Protein AF-D0I5V8-F1 (afdb_monomer_lite)

pLDDT: mean 82.36, std 19.28, range [34.75, 97.5]

Sequence (224 aa):
MTDANKKGALLFVAGLVLGGLVTSNHWSSAEGNTQSELGDTQAELAQSQSELNEAQQHITQLEASNRQAGEKAALLTEQLDTKAAEIVSLKAELDDKARKYTEQAEQWKKQTEKQSVAIMQLKNRIKDADQLYAERHRLTEAINELNEKILKGAHKLELSQQACAEFKKGDSWNKVSQTDCDNFDELKSQNDAMIEQFDGLSAELDKVKRALSAFGNMPLPEQP

Secondary structure (DSSP, 8-state):
-----------------------TT-HHHHHHHHHHHHHHHHHHHHHHHHHHHHHHHHHHHHHHHHHHHHHHHHHHHHHHHHHHHHHHHHHHHHHHHHHHHHHHHHHHHHHHHHHHHHHHHHHHHHHHHHHHHHHHHHHHHHHHHHHHHHHHHHHHHHHHHHHHHHHHHT--SS---HHHHHHHHHHHHHHHHHHHHHHHHHHHHHHHHHHHHHHHTSPPPPP-

Radius of gyration: 67.12 Å; chains: 1; bounding box: 113×34×191 Å

Organism: NCBI:txid675812

Foldseek 3Di:
DDDDDDDDDDDDDDDDDDDDDDDDDCVVVVVVVVVVVVVVVVVVVVVVVVVVVVVVVVVVVVVVVVVVVVVVVVVVVVVVVVVVVVVVVVVVVVVVVVVVVVVVVVVVVVVVVVVVVLVVVVVVLVVVLVVLVVLLVVLVVVLVVLVVVLVVLVVVLVVLVVLVVCVVVVPDPPPGDVVSVVVNVVSVVVSVVSVVVSVVSVVVSVVSVVVNVVSVPDDRDDDD

Structure (mmCIF, N/CA/C/O backbone):
data_AF-D0I5V8-F1
#
_entry.id   AF-D0I5V8-F1
#
loop_
_atom_site.group_PDB
_atom_site.id
_atom_site.type_symbol
_atom_site.label_atom_id
_atom_site.label_alt_id
_atom_site.label_comp_id
_atom_site.label_asym_id
_atom_site.label_entity_id
_atom_site.label_seq_id
_atom_site.pdbx_PDB_ins_code
_atom_site.Cartn_x
_atom_site.Cartn_y
_atom_site.Cartn_z
_atom_site.occupancy
_atom_site.B_iso_or_equiv
_atom_site.auth_seq_id
_atom_site.auth_comp_id
_atom_site.auth_asym_id
_atom_site.auth_atom_id
_atom_site.pdbx_PDB_model_num
ATOM 1 N N . MET A 1 1 ? -56.039 -15.867 50.012 1.00 34.75 1 MET A N 1
ATOM 2 C CA . MET A 1 1 ? -56.589 -17.219 50.259 1.00 34.75 1 MET A CA 1
ATOM 3 C C . MET A 1 1 ? -55.462 -18.044 50.847 1.00 34.75 1 MET A C 1
ATOM 5 O O . MET A 1 1 ? -54.413 -18.040 50.231 1.00 34.75 1 MET A O 1
ATOM 9 N N . THR A 1 2 ? -55.505 -18.713 51.987 1.00 39.41 2 THR A N 1
ATOM 10 C CA . THR A 1 2 ? -56.452 -18.927 53.094 1.00 39.41 2 THR A CA 1
ATOM 11 C C . THR A 1 2 ? -55.592 -19.717 54.075 1.00 39.41 2 THR A C 1
ATOM 13 O O . THR A 1 2 ? -55.053 -20.723 53.643 1.00 39.41 2 THR A O 1
ATOM 16 N N . ASP A 1 3 ? -55.456 -19.285 55.326 1.00 37.81 3 ASP A N 1
ATOM 17 C CA . ASP A 1 3 ? -55.361 -20.213 56.458 1.00 37.81 3 ASP A CA 1
ATOM 18 C C . ASP A 1 3 ? -55.577 -19.452 57.768 1.00 37.81 3 ASP A C 1
ATOM 20 O O . ASP A 1 3 ? -54.694 -18.823 58.341 1.00 37.81 3 ASP A O 1
ATOM 24 N N . ALA A 1 4 ? -56.835 -19.489 58.198 1.00 42.19 4 ALA A N 1
ATOM 25 C CA . ALA A 1 4 ? -57.293 -19.147 59.529 1.00 42.19 4 ALA A CA 1
ATOM 26 C C . ALA A 1 4 ? -57.871 -20.430 60.128 1.00 42.19 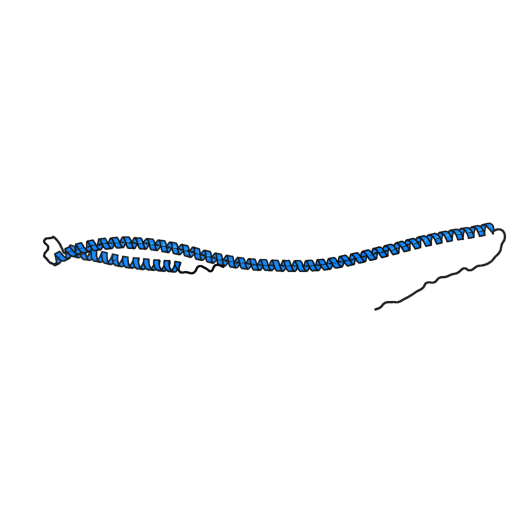4 ALA A C 1
ATOM 28 O O . ALA A 1 4 ? -58.814 -20.986 59.569 1.00 42.19 4 ALA A O 1
ATOM 29 N N . ASN A 1 5 ? -57.275 -20.911 61.218 1.00 41.44 5 ASN A N 1
ATOM 30 C CA . ASN A 1 5 ? -57.745 -21.951 62.143 1.00 41.44 5 ASN A CA 1
ATOM 31 C C . ASN A 1 5 ? -56.578 -22.149 63.138 1.00 41.44 5 ASN A C 1
ATOM 33 O O . ASN A 1 5 ? -55.444 -22.248 62.704 1.00 41.44 5 ASN A O 1
ATOM 37 N N . LYS A 1 6 ? -56.701 -22.268 64.458 1.00 40.16 6 LYS A N 1
ATOM 38 C CA . LYS A 1 6 ? -57.826 -22.540 65.351 1.00 40.16 6 LYS A CA 1
ATOM 39 C C . LYS A 1 6 ? -57.216 -22.635 66.765 1.00 40.16 6 LYS A C 1
ATOM 41 O O . LYS A 1 6 ? -56.149 -23.224 66.885 1.00 40.16 6 LYS A O 1
ATOM 46 N N . LYS A 1 7 ? -57.996 -22.265 67.792 1.00 41.25 7 LYS A N 1
ATOM 47 C CA . LYS A 1 7 ? -57.893 -22.717 69.204 1.00 41.25 7 LYS A CA 1
ATOM 48 C C . LYS A 1 7 ? -56.725 -22.106 70.005 1.00 41.25 7 LYS A C 1
ATOM 50 O O . LYS A 1 7 ? -55.610 -22.045 69.530 1.00 41.25 7 LYS A O 1
ATOM 55 N N . GLY A 1 8 ? -56.892 -21.672 71.244 1.00 37.66 8 GLY A N 1
ATOM 56 C CA . GLY A 1 8 ? -58.034 -21.747 72.140 1.00 37.66 8 GLY A CA 1
ATOM 57 C C . GLY A 1 8 ? -57.746 -20.883 73.364 1.00 37.66 8 GLY A C 1
ATOM 58 O O . GLY A 1 8 ? -56.610 -20.784 73.815 1.00 37.66 8 GLY A O 1
ATOM 59 N N . ALA A 1 9 ? -58.796 -20.230 73.847 1.00 37.91 9 ALA A N 1
ATOM 60 C CA . ALA A 1 9 ? -58.812 -19.462 75.074 1.00 37.91 9 ALA A CA 1
ATOM 61 C C . ALA A 1 9 ? -58.486 -20.357 76.279 1.00 37.91 9 ALA A C 1
ATOM 63 O O . ALA A 1 9 ? -59.121 -21.395 76.465 1.00 37.91 9 ALA A O 1
ATOM 64 N N . LEU A 1 10 ? -57.541 -19.924 77.111 1.00 39.91 10 LEU A N 1
ATOM 65 C CA . LEU A 1 10 ? -57.351 -20.429 78.467 1.00 39.91 10 LEU A CA 1
ATOM 66 C C . LEU A 1 10 ? -57.749 -19.313 79.434 1.00 39.91 10 LEU A C 1
ATOM 68 O O . LEU A 1 10 ? -56.963 -18.443 79.790 1.00 39.91 10 LEU A O 1
ATOM 72 N N . LEU A 1 11 ? -59.029 -19.341 79.800 1.00 42.06 11 LEU A N 1
ATOM 73 C CA . LEU A 1 11 ? -59.538 -18.758 81.031 1.00 42.06 11 LEU A CA 1
ATOM 74 C C . LEU A 1 11 ? -59.193 -19.724 82.167 1.00 42.06 11 LEU A C 1
ATOM 76 O O . LEU A 1 11 ? -59.643 -20.866 82.139 1.00 42.06 11 LEU A O 1
ATOM 80 N N . PHE A 1 12 ? -58.477 -19.253 83.184 1.00 40.12 12 PHE A N 1
ATOM 81 C CA . PHE A 1 12 ? -58.642 -19.761 84.544 1.00 40.12 12 PHE A CA 1
ATOM 82 C C . PHE A 1 12 ? -58.781 -18.575 85.494 1.00 40.12 12 PHE A C 1
ATOM 84 O O . PHE A 1 12 ? -57.823 -18.022 86.020 1.00 40.12 12 PHE A O 1
ATOM 91 N N . VAL A 1 13 ? -60.041 -18.176 85.649 1.00 41.28 13 VAL A N 1
ATOM 92 C CA . VAL A 1 13 ? -60.562 -17.447 86.799 1.00 41.28 13 VAL A CA 1
ATOM 93 C C . VAL A 1 13 ? -60.870 -18.497 87.867 1.00 41.28 13 VAL A C 1
ATOM 95 O O . VAL A 1 13 ? -61.734 -19.344 87.660 1.00 41.28 13 VAL A O 1
ATOM 98 N N . ALA A 1 14 ? -60.173 -18.441 88.996 1.00 37.47 14 ALA A N 1
ATOM 99 C CA . ALA A 1 14 ? -60.569 -19.053 90.265 1.00 37.47 14 ALA A CA 1
ATOM 100 C C . ALA A 1 14 ? -59.889 -18.208 91.360 1.00 37.47 14 ALA A C 1
ATOM 102 O O . ALA A 1 14 ? -58.687 -18.302 91.550 1.00 37.47 14 ALA A O 1
ATOM 103 N N . GLY A 1 15 ? -60.529 -17.238 92.010 1.00 35.31 15 GLY A N 1
ATOM 104 C CA . GLY A 1 15 ? -61.914 -17.241 92.467 1.00 35.31 15 GLY A CA 1
ATOM 105 C C . GLY A 1 15 ? -61.996 -17.821 93.880 1.00 35.31 15 GLY A C 1
ATOM 106 O O . GLY A 1 15 ? -62.538 -18.901 94.062 1.00 35.31 15 GLY A O 1
ATOM 107 N N . LEU A 1 16 ? -61.379 -17.106 94.830 1.00 39.72 16 LEU A N 1
ATOM 108 C CA . LEU A 1 16 ? -61.740 -16.939 96.247 1.00 39.72 16 LEU A CA 1
ATOM 109 C C . LEU A 1 16 ? -62.826 -17.885 96.805 1.00 39.72 16 LEU A C 1
ATOM 111 O O . LEU A 1 16 ? -64.007 -17.738 96.491 1.00 39.72 16 LEU A O 1
ATOM 115 N N . VAL A 1 17 ? -62.440 -18.758 97.742 1.00 41.47 17 VAL A N 1
ATOM 116 C CA . VAL A 1 17 ? -63.366 -19.433 98.666 1.00 41.47 17 VAL A CA 1
ATOM 117 C C . VAL A 1 17 ? -62.979 -19.080 100.104 1.00 41.47 17 VAL A C 1
ATOM 119 O O . VAL A 1 17 ? -61.935 -19.483 100.606 1.00 41.47 17 VAL A O 1
ATOM 122 N N . LEU A 1 18 ? -63.851 -18.292 100.737 1.00 46.94 18 LEU A N 1
ATOM 123 C CA . LEU A 1 18 ? -63.897 -17.960 102.163 1.00 46.94 18 LEU A CA 1
ATOM 124 C C . LEU A 1 18 ? -64.298 -19.180 103.013 1.00 46.94 18 LEU A C 1
ATOM 126 O O . LEU A 1 18 ? -65.210 -19.913 102.633 1.00 46.94 18 LEU A O 1
ATOM 130 N N . GLY A 1 19 ? -63.715 -19.324 104.211 1.00 35.94 19 GLY A N 1
ATOM 131 C CA . GLY A 1 19 ? -64.149 -20.311 105.210 1.00 35.94 19 GLY A CA 1
ATOM 132 C C . GLY A 1 19 ? -63.678 -20.044 106.653 1.00 35.94 19 GLY A C 1
ATOM 133 O O . GLY A 1 19 ? -62.597 -20.471 107.024 1.00 35.94 19 GLY A O 1
ATOM 134 N N . GLY A 1 20 ? -64.531 -19.376 107.450 1.00 35.38 20 GLY A N 1
ATOM 135 C CA . GLY A 1 20 ? -64.924 -19.717 108.842 1.00 35.38 20 GLY A CA 1
ATOM 136 C C . GLY A 1 20 ? -63.949 -19.665 110.049 1.00 35.38 20 GLY A C 1
ATOM 137 O O . GLY A 1 20 ? -63.245 -20.631 110.299 1.00 35.38 20 GLY A O 1
ATOM 138 N N . LEU A 1 21 ? -64.049 -18.589 110.863 1.00 37.34 21 LEU A N 1
ATOM 139 C CA . LEU A 1 21 ? -64.239 -18.491 112.351 1.00 37.34 21 LEU A CA 1
ATOM 140 C C . LEU A 1 21 ? -64.046 -19.791 113.202 1.00 37.34 21 LEU A C 1
ATOM 142 O O . LEU A 1 21 ? -64.646 -20.799 112.860 1.00 37.34 21 LEU A O 1
ATOM 146 N N . VAL A 1 22 ? -63.370 -19.904 114.370 1.00 44.41 22 VAL A N 1
ATOM 147 C CA . VAL A 1 22 ? -63.114 -19.052 115.567 1.00 44.41 22 VAL A CA 1
ATOM 148 C C . VAL A 1 22 ? -61.967 -19.695 116.397 1.00 44.41 22 VAL A C 1
ATOM 150 O O . VAL A 1 22 ? -62.023 -20.900 116.584 1.00 44.41 22 VAL A O 1
ATOM 153 N N . THR A 1 23 ? -61.024 -18.935 116.984 1.00 40.00 23 THR A N 1
ATOM 154 C CA . THR A 1 23 ? -60.578 -19.063 118.405 1.00 40.00 23 THR A CA 1
ATOM 155 C C . THR A 1 23 ? -59.689 -17.879 118.813 1.00 40.00 23 THR A C 1
ATOM 157 O O . THR A 1 23 ? -58.806 -17.445 118.078 1.00 40.00 23 THR A O 1
ATOM 160 N N . SER A 1 24 ? -59.965 -17.354 120.003 1.00 44.31 24 SER A N 1
ATOM 161 C CA . SER A 1 24 ? -59.359 -16.209 120.691 1.00 44.31 24 SER A CA 1
ATOM 162 C C . SER A 1 24 ? -57.850 -16.339 120.974 1.00 44.31 24 SER A C 1
ATOM 164 O O . SER A 1 24 ? -57.372 -17.425 121.284 1.00 44.31 24 SER A O 1
ATOM 166 N N . ASN A 1 25 ? -57.163 -15.185 120.975 1.00 44.41 25 ASN A N 1
ATOM 167 C CA . ASN A 1 25 ? -55.749 -14.902 121.315 1.00 44.41 25 ASN A CA 1
ATOM 168 C C . ASN A 1 25 ? -54.659 -15.004 120.230 1.00 44.41 25 ASN A C 1
ATOM 170 O O . ASN A 1 25 ? -53.487 -14.851 120.556 1.00 44.41 25 ASN A O 1
ATOM 174 N N . HIS A 1 26 ? -55.008 -15.114 118.945 1.00 41.78 26 HIS A N 1
ATOM 175 C CA . HIS A 1 26 ? -54.023 -15.012 117.848 1.00 41.78 26 HIS A CA 1
ATOM 176 C C . HIS A 1 26 ? -54.334 -13.898 116.823 1.00 41.78 26 HIS A C 1
ATOM 178 O O . HIS A 1 26 ? -53.725 -13.824 115.757 1.00 41.78 26 HIS A O 1
ATOM 184 N N . TRP A 1 27 ? -55.294 -13.019 117.134 1.00 44.41 27 TRP A N 1
ATOM 185 C CA . TRP A 1 27 ? -55.820 -12.034 116.182 1.00 44.41 27 TRP A CA 1
ATOM 186 C C . TRP A 1 27 ? -54.831 -10.917 115.826 1.00 44.41 27 TRP A C 1
ATOM 188 O O . TRP A 1 27 ? -54.773 -10.553 114.666 1.00 44.41 27 TRP A O 1
ATOM 198 N N . SER A 1 28 ? -53.955 -10.446 116.725 1.00 47.31 28 SER A N 1
ATOM 199 C CA . SER A 1 28 ? -53.013 -9.377 116.332 1.00 47.31 28 SER A CA 1
ATOM 200 C C . SER A 1 28 ? -51.862 -9.865 115.438 1.00 47.31 28 SER A C 1
ATOM 202 O O . SER A 1 28 ? -51.285 -9.076 114.698 1.00 47.31 28 SER A O 1
ATOM 204 N N . SER A 1 29 ? -51.504 -11.151 115.510 1.00 47.12 29 SER A N 1
ATOM 205 C CA . SER A 1 29 ? -50.415 -11.759 114.734 1.00 47.12 29 SER A CA 1
ATOM 206 C C . SER A 1 29 ? -50.902 -12.411 113.440 1.00 47.12 29 SER A C 1
ATOM 208 O O . SER A 1 29 ? -50.158 -12.421 112.466 1.00 47.12 29 SER A O 1
ATOM 210 N N . ALA A 1 30 ? -52.144 -12.908 113.392 1.00 46.47 30 ALA A N 1
ATOM 211 C CA . ALA A 1 30 ? -52.765 -13.372 112.150 1.00 46.47 30 ALA A CA 1
ATOM 212 C C . ALA A 1 30 ? -53.111 -12.199 111.222 1.00 46.47 30 ALA A C 1
ATOM 214 O O . ALA A 1 30 ? -52.823 -12.280 110.038 1.00 46.47 30 ALA A O 1
ATOM 215 N N . GLU A 1 31 ? -53.632 -11.097 111.769 1.00 49.00 31 GLU A N 1
ATOM 216 C CA . GLU A 1 31 ? -53.980 -9.880 111.023 1.00 49.00 31 GLU A CA 1
ATOM 217 C C . GLU A 1 31 ? -52.711 -9.168 110.512 1.00 49.00 31 GLU A C 1
ATOM 219 O O . GLU A 1 31 ? -52.656 -8.760 109.354 1.00 49.00 31 GLU A O 1
ATOM 224 N N . GLY A 1 32 ? -51.630 -9.171 111.308 1.00 54.72 32 GLY A N 1
ATOM 225 C CA . GLY A 1 32 ? -50.294 -8.726 110.891 1.00 54.72 32 GLY A CA 1
ATOM 226 C C . GLY A 1 32 ? -49.624 -9.615 109.831 1.00 54.72 32 GLY A C 1
ATOM 227 O O . GLY A 1 32 ? -49.033 -9.082 108.894 1.00 54.72 32 GLY A O 1
ATOM 228 N N . ASN A 1 33 ? -49.753 -10.948 109.917 1.00 57.66 33 ASN A N 1
ATOM 229 C CA . ASN A 1 33 ? -49.238 -11.865 108.888 1.00 57.66 33 ASN A CA 1
ATOM 230 C C . ASN A 1 33 ? -50.028 -11.759 107.581 1.00 57.66 33 ASN A C 1
ATOM 232 O O . ASN A 1 33 ? -49.415 -11.647 106.528 1.00 57.66 33 ASN A O 1
ATOM 236 N N . THR A 1 34 ? -51.364 -11.719 107.626 1.00 58.28 34 THR A N 1
ATOM 237 C CA . THR A 1 34 ? -52.181 -11.544 106.414 1.00 58.28 34 THR A CA 1
ATOM 238 C C . THR A 1 34 ? -51.945 -10.192 105.749 1.00 58.28 34 THR A C 1
ATOM 240 O O . THR A 1 34 ? -52.006 -10.093 104.530 1.00 58.28 34 THR A O 1
ATOM 243 N N . GLN A 1 35 ? -51.647 -9.146 106.526 1.00 61.34 35 GLN A N 1
ATOM 244 C CA . GLN A 1 35 ? -51.360 -7.812 106.002 1.00 61.34 35 GLN A CA 1
ATOM 245 C C . GLN A 1 35 ? -49.939 -7.701 105.428 1.00 61.34 35 GLN A C 1
ATOM 247 O O . GLN A 1 35 ? -49.745 -6.990 104.444 1.00 61.34 35 GLN A O 1
ATOM 252 N N . SER A 1 36 ? -48.973 -8.443 105.982 1.00 67.25 36 SER A N 1
ATOM 253 C CA . SER A 1 36 ? -47.636 -8.611 105.395 1.00 67.25 36 SER A CA 1
ATOM 254 C C . SER A 1 36 ? -47.693 -9.406 104.090 1.00 67.25 36 SER A C 1
ATOM 256 O O . SER A 1 36 ? -47.148 -8.968 103.089 1.00 67.25 36 SER A O 1
ATOM 258 N N . GLU A 1 37 ? -48.419 -10.523 104.069 1.00 72.75 37 GLU A N 1
ATOM 259 C CA . GLU A 1 37 ? -48.551 -11.405 102.901 1.00 72.75 37 GLU A CA 1
ATOM 260 C C . GLU A 1 37 ? -49.333 -10.724 101.755 1.00 72.75 37 GLU A C 1
ATOM 262 O O . GLU A 1 37 ? -49.000 -10.878 100.578 1.00 72.75 37 GLU A O 1
ATOM 267 N N . LEU A 1 38 ? -50.318 -9.876 102.084 1.00 71.88 38 LEU A N 1
ATOM 268 C CA . LEU A 1 38 ? -50.961 -8.952 101.136 1.00 71.88 38 LEU A CA 1
ATOM 269 C C . LEU A 1 38 ? -50.003 -7.868 100.623 1.00 71.88 38 LEU A C 1
ATOM 271 O O . LEU A 1 38 ? -50.065 -7.510 99.451 1.00 71.88 38 LEU A O 1
ATOM 275 N N . GLY A 1 39 ? -49.125 -7.342 101.479 1.00 76.56 39 GLY A N 1
ATOM 276 C CA . GLY A 1 39 ? -48.103 -6.369 101.087 1.00 76.56 39 GLY A CA 1
ATOM 277 C C . GLY A 1 39 ? -47.065 -6.963 100.133 1.00 76.56 39 GLY A C 1
ATOM 278 O O . GLY A 1 39 ? -46.746 -6.346 99.117 1.00 76.56 39 GLY A O 1
ATOM 279 N N . ASP A 1 40 ? -46.604 -8.181 100.416 1.00 79.62 40 ASP A N 1
ATOM 280 C CA . ASP A 1 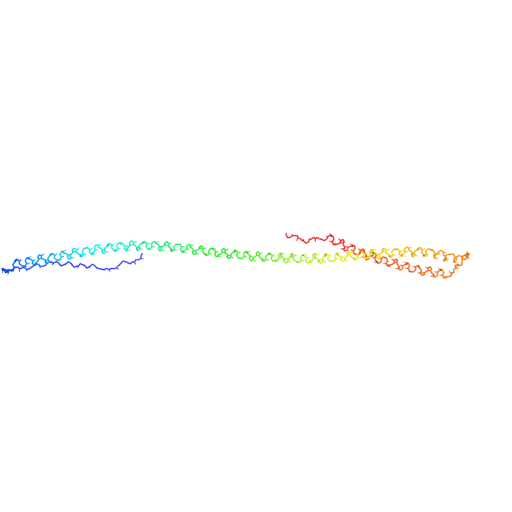40 ? -45.627 -8.907 99.602 1.00 79.62 40 ASP A CA 1
ATOM 281 C C . ASP A 1 40 ? -46.217 -9.302 98.242 1.00 79.62 40 ASP A C 1
ATOM 283 O O . ASP A 1 40 ? -45.608 -9.050 97.204 1.00 79.62 40 ASP A O 1
ATOM 287 N N . THR A 1 41 ? -47.451 -9.815 98.214 1.00 75.69 41 THR A N 1
ATOM 288 C CA . THR A 1 41 ? -48.151 -10.120 96.950 1.00 75.69 41 THR A CA 1
ATOM 289 C C . THR A 1 41 ? -48.473 -8.866 96.136 1.00 75.69 41 THR A C 1
ATOM 291 O O . THR A 1 41 ? -48.437 -8.900 94.905 1.00 75.69 41 THR A O 1
ATOM 294 N N . GLN A 1 42 ? -48.752 -7.731 96.782 1.00 80.56 42 GLN A N 1
ATOM 295 C CA . GLN A 1 42 ? -48.961 -6.455 96.095 1.00 80.56 42 GLN A CA 1
ATOM 296 C C . GLN A 1 42 ? -47.651 -5.886 95.529 1.00 80.56 42 GLN A C 1
ATOM 298 O O . GLN A 1 42 ? -47.660 -5.310 94.438 1.00 80.56 42 GLN A O 1
ATOM 303 N N . ALA A 1 43 ? -46.529 -6.086 96.226 1.00 82.12 43 ALA A N 1
ATOM 304 C CA . ALA A 1 43 ? -45.197 -5.754 95.731 1.00 82.12 43 ALA A CA 1
ATOM 305 C C . ALA A 1 43 ? -44.789 -6.649 94.548 1.00 82.12 43 ALA A C 1
ATOM 307 O O . ALA A 1 43 ? -44.300 -6.138 93.541 1.00 82.12 43 ALA A O 1
ATOM 308 N N . GLU A 1 44 ? -45.063 -7.953 94.620 1.00 83.88 44 GLU A N 1
ATOM 309 C CA . GLU A 1 44 ? -44.800 -8.911 93.539 1.00 83.88 44 GLU A CA 1
ATOM 310 C C . GLU A 1 44 ? -45.671 -8.630 92.304 1.00 83.88 44 GLU A C 1
ATOM 312 O O . GLU A 1 44 ? -45.177 -8.645 91.176 1.00 83.88 44 GLU A O 1
ATOM 317 N N . LEU A 1 45 ? -46.945 -8.268 92.498 1.00 80.75 45 LEU A N 1
ATOM 318 C CA . LEU A 1 45 ? -47.823 -7.830 91.411 1.00 80.75 45 LEU A CA 1
ATOM 319 C C . LEU A 1 45 ? -47.311 -6.535 90.767 1.00 80.75 45 LEU A C 1
ATOM 321 O O . LEU A 1 45 ? -47.275 -6.437 89.542 1.00 80.75 45 LEU A O 1
ATOM 325 N N . ALA A 1 46 ? -46.887 -5.555 91.570 1.00 85.00 46 ALA A N 1
ATOM 326 C CA . ALA A 1 46 ? -46.319 -4.308 91.063 1.00 85.00 46 ALA A CA 1
ATOM 327 C C . ALA A 1 46 ? -45.018 -4.549 90.277 1.00 85.00 46 ALA A C 1
ATOM 329 O O . ALA A 1 46 ? -44.819 -3.945 89.220 1.00 85.00 46 ALA A O 1
ATOM 330 N N . GLN A 1 47 ? -44.167 -5.462 90.750 1.00 89.88 47 GLN A N 1
ATOM 331 C CA . GLN A 1 47 ? -42.942 -5.856 90.063 1.00 89.88 47 GLN A CA 1
ATOM 332 C C . GLN A 1 47 ? -43.241 -6.586 88.749 1.00 89.88 47 GLN A C 1
ATOM 334 O O . GLN A 1 47 ? -42.735 -6.183 87.704 1.00 89.88 47 GLN A O 1
ATOM 339 N N . SER A 1 48 ? -44.128 -7.583 88.765 1.00 85.88 48 SER A N 1
ATOM 340 C CA . SER A 1 48 ? -44.553 -8.304 87.560 1.00 85.88 48 SER A CA 1
ATOM 341 C C . SER A 1 48 ? -45.174 -7.363 86.524 1.00 85.88 48 SER A C 1
ATOM 343 O O . SER A 1 48 ? -44.914 -7.477 85.327 1.00 85.88 48 SER A O 1
ATOM 345 N N . GLN A 1 49 ? -45.946 -6.370 86.971 1.00 87.62 49 GLN A N 1
ATOM 346 C CA . GLN A 1 49 ? -46.543 -5.369 86.093 1.00 87.62 49 GLN A CA 1
ATOM 347 C C . GLN A 1 49 ? -45.501 -4.403 85.508 1.00 87.62 49 GLN A C 1
ATOM 349 O O . GLN A 1 49 ? -45.640 -3.978 84.360 1.00 87.62 49 GLN A O 1
ATOM 354 N N . SER A 1 50 ? -44.442 -4.091 86.261 1.00 90.50 50 SER A N 1
ATOM 355 C CA . SER A 1 50 ? -43.283 -3.341 85.761 1.00 90.50 50 SER A CA 1
ATOM 356 C C . SER A 1 50 ? -42.515 -4.134 84.702 1.00 90.50 50 SER A C 1
ATOM 358 O O . SER A 1 50 ? -42.284 -3.622 83.609 1.00 90.50 50 SER A O 1
ATOM 360 N N . GLU A 1 51 ? -42.197 -5.399 84.977 1.00 91.81 51 GLU A N 1
ATOM 361 C CA . GLU A 1 51 ? -41.496 -6.293 84.044 1.00 91.81 51 GLU A CA 1
ATOM 362 C C . GLU A 1 51 ? -42.305 -6.522 82.757 1.00 91.81 51 GLU A C 1
ATOM 364 O O . GLU A 1 51 ? -41.752 -6.522 81.657 1.00 91.81 51 GLU A O 1
ATOM 369 N N . LEU A 1 52 ? -43.632 -6.646 82.864 1.00 90.44 52 LEU A N 1
ATOM 370 C CA . LEU A 1 52 ? -44.516 -6.795 81.707 1.00 90.44 52 LEU A CA 1
ATOM 371 C C . LEU A 1 52 ? -44.563 -5.517 80.856 1.00 90.44 52 LEU A C 1
ATOM 373 O O . LEU A 1 52 ? -44.563 -5.597 79.626 1.00 90.44 52 LEU A O 1
ATOM 377 N N . ASN A 1 53 ? -44.537 -4.340 81.489 1.00 90.06 53 ASN A N 1
ATOM 378 C CA . ASN A 1 53 ? -44.426 -3.063 80.783 1.00 90.06 53 ASN A CA 1
ATOM 379 C C . ASN A 1 53 ? -43.071 -2.914 80.070 1.00 90.06 53 ASN A C 1
ATOM 381 O O . ASN A 1 53 ? -43.037 -2.474 78.918 1.00 90.06 53 ASN A O 1
ATOM 385 N N . GLU A 1 54 ? -41.967 -3.304 80.709 1.00 93.25 54 GLU A N 1
ATOM 386 C CA . GLU A 1 54 ? -40.629 -3.289 80.100 1.00 93.25 54 GLU A CA 1
ATOM 387 C C . GLU A 1 54 ? -40.524 -4.272 78.927 1.00 93.25 54 GLU A C 1
ATOM 389 O O . GLU A 1 54 ? -40.040 -3.911 77.851 1.00 93.25 54 GLU A O 1
ATOM 394 N N . ALA A 1 55 ? -41.049 -5.490 79.082 1.00 90.12 55 ALA A N 1
ATOM 395 C CA . ALA A 1 55 ? -41.113 -6.475 78.007 1.00 90.12 55 ALA A CA 1
ATOM 396 C C . ALA A 1 55 ? -41.942 -5.960 76.817 1.00 90.12 55 ALA A C 1
ATOM 398 O O . ALA A 1 55 ? -41.524 -6.098 75.666 1.00 90.12 55 ALA A O 1
ATOM 399 N N . GLN A 1 56 ? -43.077 -5.301 77.076 1.00 92.06 56 GLN A N 1
ATOM 400 C CA . GLN A 1 56 ? -43.909 -4.692 76.035 1.00 92.06 56 GLN A CA 1
ATOM 401 C C . GLN A 1 56 ? -43.164 -3.574 75.285 1.00 92.06 56 GLN A C 1
ATOM 403 O O . GLN A 1 56 ? -43.253 -3.482 74.055 1.00 92.06 56 GLN A O 1
ATOM 408 N N . GLN A 1 57 ? -42.396 -2.741 75.997 1.00 92.62 57 GLN A N 1
ATOM 409 C CA . GLN A 1 57 ? -41.549 -1.715 75.379 1.00 92.62 57 GLN A CA 1
ATOM 410 C C . GLN A 1 57 ? -40.449 -2.339 74.513 1.00 92.62 57 GLN A C 1
ATOM 412 O O . GLN A 1 57 ? -40.266 -1.920 73.366 1.00 92.62 57 GLN A O 1
ATOM 417 N N . HIS A 1 58 ? -39.779 -3.382 75.008 1.00 93.19 58 HIS A N 1
ATOM 418 C CA . HIS A 1 58 ? -38.769 -4.121 74.251 1.00 93.19 58 HIS A CA 1
ATOM 419 C C . HIS A 1 58 ? -39.335 -4.767 72.981 1.00 93.19 58 HIS A C 1
ATOM 421 O O . HIS A 1 58 ? -38.708 -4.670 71.925 1.00 93.19 58 HIS A O 1
ATOM 427 N N . ILE A 1 59 ? -40.525 -5.376 73.051 1.00 92.31 59 ILE A N 1
ATOM 428 C CA . ILE A 1 59 ? -41.214 -5.946 71.880 1.00 92.31 59 ILE A CA 1
ATOM 429 C C . ILE A 1 59 ? -41.497 -4.850 70.851 1.00 92.31 59 ILE A C 1
ATOM 431 O O . ILE A 1 59 ? -41.153 -5.004 69.682 1.00 92.31 59 ILE A O 1
ATOM 435 N N . THR A 1 60 ? -42.033 -3.710 71.287 1.00 93.50 60 THR A N 1
ATOM 436 C CA . THR A 1 60 ? -42.343 -2.582 70.391 1.00 93.50 60 THR A CA 1
ATOM 437 C C . THR A 1 60 ? -41.078 -2.040 69.710 1.00 93.50 60 THR A C 1
ATOM 439 O O . THR A 1 60 ? -41.081 -1.724 68.518 1.00 93.50 60 THR A O 1
ATOM 442 N N . GLN A 1 61 ? -39.964 -1.963 70.444 1.00 94.94 61 GLN A N 1
ATOM 443 C CA . GLN A 1 61 ? -38.678 -1.518 69.905 1.00 94.94 61 GLN A CA 1
ATOM 444 C C . GLN A 1 61 ? -38.083 -2.528 68.910 1.00 94.94 61 GLN A C 1
ATOM 446 O O . GLN A 1 61 ? -37.565 -2.127 67.863 1.00 94.94 61 GLN A O 1
ATOM 451 N N . LEU A 1 62 ? -38.184 -3.827 69.204 1.00 94.25 62 LEU A N 1
ATOM 452 C CA . LEU A 1 62 ? -37.786 -4.903 68.294 1.00 94.25 62 LEU A CA 1
ATOM 453 C C . LEU A 1 62 ? -38.615 -4.883 67.010 1.00 94.25 62 LEU A C 1
ATOM 455 O O . LEU A 1 62 ? -38.043 -4.966 65.927 1.00 94.25 62 LEU A O 1
ATOM 459 N N . GLU A 1 63 ? -39.932 -4.710 67.101 1.00 92.88 63 GLU A N 1
ATOM 460 C CA . GLU A 1 63 ? -40.815 -4.598 65.935 1.00 92.88 63 GLU A CA 1
ATOM 461 C C . GLU A 1 63 ? -40.452 -3.396 65.055 1.00 92.88 63 GLU A C 1
ATOM 463 O O . GLU A 1 63 ? -40.364 -3.528 63.830 1.00 92.88 63 GLU A O 1
ATOM 468 N N . ALA A 1 64 ? -40.174 -2.239 65.665 1.00 93.56 64 ALA A N 1
ATOM 469 C CA . ALA A 1 64 ? -39.728 -1.050 64.943 1.00 93.56 64 ALA A CA 1
ATOM 470 C C . ALA A 1 64 ? -38.375 -1.275 64.243 1.00 93.56 64 ALA A C 1
ATOM 472 O O . ALA A 1 64 ? -38.220 -0.938 63.066 1.00 93.56 64 ALA A O 1
ATOM 473 N N . SER A 1 65 ? -37.412 -1.892 64.936 1.00 94.31 65 SER A N 1
ATOM 474 C CA . SER A 1 65 ? -36.101 -2.227 64.367 1.00 94.31 65 SER A CA 1
ATOM 475 C C . SER A 1 65 ? -36.213 -3.239 63.225 1.00 94.31 65 SER A C 1
ATOM 477 O O . SER A 1 65 ? -35.589 -3.060 62.178 1.00 94.31 65 SER A O 1
ATOM 479 N N . ASN A 1 66 ? -37.057 -4.261 63.380 1.00 93.12 66 ASN A N 1
ATOM 480 C CA . ASN A 1 66 ? -37.259 -5.298 62.374 1.00 93.12 66 ASN A CA 1
ATOM 481 C C . ASN A 1 66 ? -37.960 -4.739 61.124 1.00 93.12 66 ASN A C 1
ATOM 483 O O . ASN A 1 66 ? -37.585 -5.074 60.001 1.00 93.12 66 ASN A O 1
ATOM 487 N N . ARG A 1 67 ? -38.914 -3.811 61.297 1.00 94.56 67 ARG A N 1
ATOM 488 C CA . ARG A 1 67 ? -39.519 -3.068 60.179 1.00 94.56 67 ARG A CA 1
ATOM 489 C C . ARG A 1 67 ? -38.472 -2.236 59.436 1.00 94.56 67 ARG A C 1
ATOM 491 O O . ARG A 1 67 ? -38.380 -2.339 58.216 1.00 94.56 67 ARG A O 1
ATOM 498 N N . GLN A 1 68 ? -37.634 -1.490 60.157 1.00 95.50 68 GLN A N 1
ATOM 499 C CA . GLN A 1 68 ? -36.561 -0.696 59.550 1.00 95.50 68 GLN A CA 1
ATOM 500 C C . GLN A 1 68 ? -35.528 -1.575 58.821 1.00 95.50 68 GLN A C 1
ATOM 502 O O . GLN A 1 68 ? -35.019 -1.198 57.762 1.00 95.50 68 GLN A O 1
ATOM 507 N N . ALA A 1 69 ? -35.200 -2.745 59.373 1.00 94.44 69 ALA A N 1
ATOM 508 C CA . ALA A 1 69 ? -34.324 -3.716 58.725 1.00 94.44 69 ALA A CA 1
ATOM 509 C C . ALA A 1 69 ? -34.958 -4.277 57.440 1.00 94.44 69 ALA A C 1
ATOM 511 O O . ALA A 1 69 ? -34.273 -4.364 56.421 1.00 94.44 69 ALA A O 1
ATOM 512 N N . GLY A 1 70 ? -36.260 -4.579 57.461 1.00 94.94 70 GLY A N 1
ATOM 513 C CA . GLY A 1 70 ? -37.017 -5.017 56.287 1.00 94.94 70 GLY A CA 1
ATOM 514 C C . GLY A 1 70 ? -37.046 -3.970 55.170 1.00 94.94 70 GLY A C 1
ATOM 515 O O . GLY A 1 70 ? -36.776 -4.299 54.017 1.00 94.94 70 GLY A O 1
ATOM 516 N N . GLU A 1 71 ? -37.284 -2.701 55.508 1.00 95.56 71 GLU A N 1
ATOM 517 C CA . GLU A 1 71 ? -37.249 -1.587 54.547 1.00 95.56 71 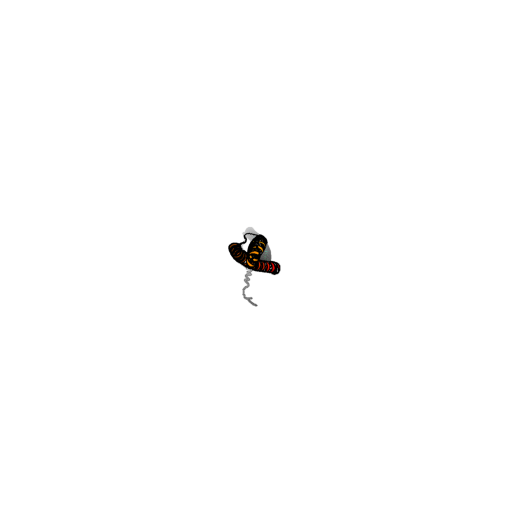GLU A CA 1
ATOM 518 C C . GLU A 1 71 ? -35.860 -1.417 53.916 1.00 95.56 71 GLU A C 1
ATOM 520 O O . GLU A 1 71 ? -35.736 -1.286 52.698 1.00 95.56 71 GLU A O 1
ATOM 525 N N . LYS A 1 72 ? -34.793 -1.487 54.725 1.00 96.12 72 LYS A N 1
ATOM 526 C CA . LYS A 1 72 ? -33.411 -1.434 54.219 1.00 96.12 72 LYS A CA 1
ATOM 527 C C . LYS A 1 72 ? -33.078 -2.624 53.322 1.00 96.12 72 LYS A C 1
ATOM 529 O O . LYS A 1 72 ? -32.417 -2.439 52.304 1.00 96.12 72 LYS A O 1
ATOM 534 N N . ALA A 1 73 ? -33.517 -3.829 53.683 1.00 93.62 73 ALA A N 1
ATOM 535 C CA . ALA A 1 73 ? -33.296 -5.025 52.876 1.00 93.62 73 ALA A CA 1
ATOM 536 C C . ALA A 1 73 ? -34.006 -4.930 51.517 1.00 93.62 73 ALA A C 1
ATOM 538 O O . ALA A 1 73 ? -33.407 -5.264 50.493 1.00 93.62 73 ALA A O 1
ATOM 539 N N . ALA A 1 74 ? -35.240 -4.414 51.490 1.00 95.25 74 ALA A N 1
ATOM 540 C CA . ALA A 1 74 ? -35.974 -4.171 50.250 1.00 95.25 74 ALA A CA 1
ATOM 541 C C . ALA A 1 74 ? -35.251 -3.150 49.354 1.00 95.25 74 ALA A C 1
ATOM 543 O O . ALA A 1 74 ? -35.014 -3.431 48.180 1.00 95.25 74 ALA A O 1
ATOM 544 N N . LEU A 1 75 ? -34.805 -2.025 49.925 1.00 96.75 75 LEU A N 1
ATOM 545 C CA . LEU A 1 75 ? -34.056 -0.998 49.192 1.00 96.75 75 LEU A CA 1
ATOM 546 C C . LEU A 1 75 ? -32.742 -1.539 48.608 1.00 96.75 75 LEU A C 1
ATOM 548 O O . LEU A 1 75 ? -32.408 -1.268 47.457 1.00 96.75 75 LEU A O 1
ATOM 552 N N . LEU A 1 76 ? -31.983 -2.309 49.393 1.00 96.00 76 LEU A N 1
ATOM 553 C CA . LEU A 1 76 ? -30.731 -2.913 48.928 1.00 96.00 76 LEU A CA 1
ATOM 554 C C . LEU A 1 76 ? -30.966 -3.949 47.825 1.00 96.00 76 LEU A C 1
ATOM 556 O O . LEU A 1 76 ? -30.146 -4.054 46.916 1.00 96.00 76 LEU A O 1
ATOM 560 N N . THR A 1 77 ? -32.076 -4.685 47.887 1.00 96.06 77 THR A N 1
ATOM 561 C CA . THR A 1 77 ? -32.458 -5.646 46.842 1.00 96.06 77 THR A CA 1
ATOM 562 C C . THR A 1 77 ? -32.765 -4.922 45.532 1.00 96.06 77 THR A C 1
ATOM 564 O O . THR A 1 77 ? -32.208 -5.275 44.498 1.00 96.06 77 THR A O 1
ATOM 567 N N . GLU A 1 78 ? -33.541 -3.837 45.579 1.00 96.19 78 GLU A N 1
ATOM 568 C CA . GLU A 1 78 ? -33.840 -3.013 44.399 1.00 96.19 78 GLU A CA 1
ATOM 569 C C . GLU A 1 78 ? -32.573 -2.386 43.787 1.00 96.19 78 GLU A C 1
ATOM 571 O O . GLU A 1 78 ? -32.390 -2.366 42.564 1.00 96.19 78 GLU A O 1
ATOM 576 N N . GLN A 1 79 ? -31.649 -1.916 44.631 1.00 96.25 79 GLN A N 1
ATOM 577 C CA . GLN A 1 79 ? -30.354 -1.410 44.173 1.00 96.25 79 GLN A CA 1
ATOM 578 C C . GLN A 1 79 ? -29.497 -2.507 43.536 1.00 96.25 79 GLN A C 1
ATOM 580 O O . GLN A 1 79 ? -28.849 -2.250 42.519 1.00 96.25 79 GLN A O 1
ATOM 585 N N . LEU A 1 80 ? -29.488 -3.717 44.103 1.00 96.06 80 LEU A N 1
ATOM 586 C CA . LEU A 1 80 ? -28.777 -4.864 43.536 1.00 96.06 80 LEU A CA 1
ATOM 587 C C . LEU A 1 80 ? -29.334 -5.245 42.167 1.00 96.06 80 LEU A C 1
ATOM 589 O O . LEU A 1 80 ? -28.545 -5.419 41.239 1.00 96.06 80 LEU A O 1
ATOM 593 N N . ASP A 1 81 ? -30.655 -5.303 42.018 1.00 95.94 81 ASP A N 1
ATOM 594 C CA . ASP A 1 81 ? -31.305 -5.612 40.741 1.00 95.94 81 ASP A CA 1
ATOM 595 C C . ASP A 1 81 ? -30.990 -4.546 39.685 1.00 95.94 81 ASP A C 1
ATOM 597 O O . ASP A 1 81 ? -30.612 -4.864 38.553 1.00 95.94 81 ASP A O 1
ATOM 601 N N . THR A 1 82 ? -31.037 -3.270 40.078 1.00 96.81 82 THR A N 1
ATOM 602 C CA . THR A 1 82 ? -30.668 -2.147 39.204 1.00 96.81 82 THR A CA 1
ATOM 603 C C . THR A 1 82 ? -29.208 -2.247 38.762 1.00 96.81 82 THR A C 1
ATOM 605 O O . THR A 1 82 ? -28.899 -2.153 37.573 1.00 96.81 82 THR A O 1
ATOM 608 N N . LYS A 1 83 ? -28.285 -2.492 39.700 1.00 95.75 83 LYS A N 1
ATOM 609 C CA . LYS A 1 83 ? -26.854 -2.615 39.393 1.00 95.75 83 LYS A CA 1
ATOM 610 C C . LYS A 1 83 ? -26.539 -3.864 38.576 1.00 95.75 83 LYS A C 1
ATOM 612 O O . LYS A 1 83 ? -25.671 -3.809 37.707 1.00 95.75 83 LYS A O 1
ATOM 617 N N . ALA A 1 84 ? -27.250 -4.965 38.795 1.00 95.94 84 ALA A N 1
ATOM 618 C CA . ALA A 1 84 ? -27.132 -6.161 37.971 1.00 95.94 84 ALA A CA 1
ATOM 619 C C . ALA A 1 84 ? -27.549 -5.875 36.519 1.00 95.94 84 ALA A C 1
ATOM 621 O O . ALA A 1 84 ? -26.825 -6.252 35.594 1.00 95.94 84 ALA A O 1
ATOM 622 N N . ALA A 1 85 ? -28.652 -5.147 36.314 1.00 96.50 85 ALA A N 1
ATOM 623 C CA . ALA A 1 85 ? -29.090 -4.722 34.986 1.00 96.50 85 ALA A CA 1
ATOM 624 C C . ALA A 1 85 ? -28.076 -3.778 34.310 1.00 96.50 85 ALA A C 1
ATOM 626 O O . ALA A 1 85 ? -27.726 -3.986 33.146 1.00 96.50 85 ALA A O 1
ATOM 627 N N . GLU A 1 86 ? -27.535 -2.797 35.043 1.00 96.62 86 GLU A N 1
ATOM 628 C CA . GLU A 1 86 ? -26.470 -1.910 34.547 1.00 96.62 86 GLU A CA 1
ATOM 629 C C . GLU A 1 86 ? -25.220 -2.699 34.119 1.00 96.62 86 GLU A C 1
ATOM 631 O O . GLU A 1 86 ? -24.671 -2.450 33.047 1.00 96.62 86 GLU A O 1
ATOM 636 N N . ILE A 1 87 ? -24.784 -3.686 34.914 1.00 95.88 87 ILE A N 1
ATOM 637 C CA . ILE A 1 87 ? -23.626 -4.535 34.587 1.00 95.88 87 ILE A CA 1
ATOM 638 C C . ILE A 1 87 ? -23.870 -5.323 33.299 1.00 95.88 87 ILE A C 1
ATOM 640 O O . ILE A 1 87 ? -22.964 -5.431 32.471 1.00 95.88 87 ILE A O 1
ATOM 644 N N . VAL A 1 88 ? -25.068 -5.884 33.118 1.00 97.06 88 VAL A N 1
ATOM 645 C CA . VAL A 1 88 ? -25.420 -6.612 31.890 1.00 97.06 88 VAL A CA 1
ATOM 646 C C . VAL A 1 88 ? -25.382 -5.676 30.680 1.00 97.06 88 VAL A C 1
ATOM 648 O O . VAL A 1 88 ? -24.783 -6.030 29.664 1.00 97.06 88 VAL A O 1
ATOM 651 N N . SER A 1 89 ? -25.937 -4.467 30.805 1.00 96.50 89 SER A N 1
ATOM 652 C CA . SER A 1 89 ? -25.902 -3.454 29.741 1.00 96.50 89 SER A CA 1
ATOM 653 C C .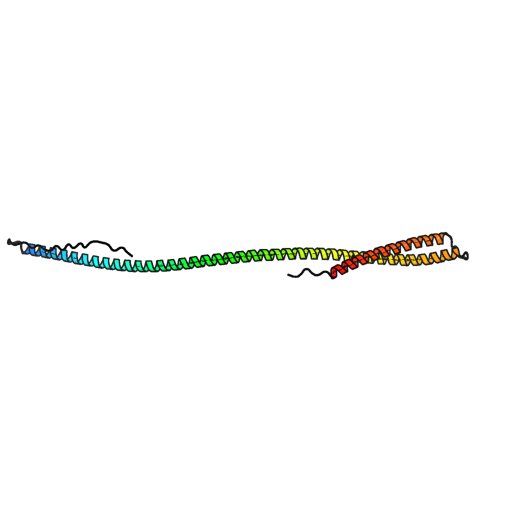 SER A 1 89 ? -24.471 -3.045 29.385 1.00 96.50 89 SER A C 1
ATOM 655 O O . SER A 1 89 ? -24.089 -3.067 28.217 1.00 96.50 89 SER A O 1
ATOM 657 N N . LEU A 1 90 ? -23.645 -2.732 30.388 1.00 96.50 90 LEU A N 1
ATOM 658 C CA . LEU A 1 90 ? -22.254 -2.322 30.180 1.00 96.50 90 LEU A CA 1
ATOM 659 C C . LEU A 1 90 ? -21.408 -3.435 29.557 1.00 96.50 90 LEU A C 1
ATOM 661 O O . LEU A 1 90 ? -20.560 -3.154 28.711 1.00 96.50 90 LEU A O 1
ATOM 665 N N . LYS A 1 91 ? -21.641 -4.698 29.936 1.00 95.81 91 LYS A N 1
ATOM 666 C CA . LYS A 1 91 ? -20.987 -5.846 29.292 1.00 95.81 91 LYS A CA 1
ATOM 667 C C . LYS A 1 91 ? -21.372 -5.954 27.819 1.00 95.81 91 LYS A C 1
ATOM 669 O O . LYS A 1 91 ? -20.487 -6.112 26.986 1.00 95.81 91 LYS A O 1
ATOM 674 N N . ALA A 1 92 ? -22.655 -5.803 27.493 1.00 96.31 92 ALA A N 1
ATOM 675 C CA . ALA A 1 92 ? -23.116 -5.834 26.107 1.00 96.31 92 ALA A CA 1
ATOM 676 C C . ALA A 1 92 ? -22.516 -4.689 25.268 1.00 96.31 92 ALA A C 1
ATOM 678 O O . ALA A 1 92 ? -22.076 -4.919 24.142 1.00 96.31 92 ALA A O 1
ATOM 679 N N . GLU A 1 93 ? -22.434 -3.473 25.817 1.00 96.25 93 GLU A N 1
ATOM 680 C CA . GLU A 1 93 ? -21.778 -2.343 25.145 1.00 96.25 93 GLU A CA 1
ATOM 681 C C . GLU A 1 93 ? -20.277 -2.564 24.941 1.00 96.25 93 GLU A C 1
ATOM 683 O O . GLU A 1 93 ? -19.728 -2.184 23.903 1.00 96.25 93 GLU A O 1
ATOM 688 N N . LEU A 1 94 ? -19.598 -3.151 25.928 1.00 96.19 94 LEU A N 1
ATOM 689 C CA . LEU A 1 94 ? -18.176 -3.459 25.827 1.00 96.19 94 LEU A CA 1
ATOM 690 C C . LEU A 1 94 ? -17.922 -4.513 24.744 1.00 96.19 94 LEU A C 1
ATOM 692 O O . LEU A 1 94 ? -17.011 -4.336 23.935 1.00 96.19 94 LEU A O 1
ATOM 696 N N . ASP A 1 95 ? -18.752 -5.554 24.689 1.00 96.12 95 ASP A N 1
ATOM 697 C CA . ASP A 1 95 ? -18.680 -6.594 23.662 1.00 96.12 95 ASP A CA 1
ATOM 698 C C . ASP A 1 95 ? -18.957 -6.026 22.260 1.00 96.12 95 ASP A C 1
ATOM 700 O O . ASP A 1 95 ? -18.244 -6.353 21.308 1.00 96.12 95 ASP A O 1
ATOM 704 N N . ASP A 1 96 ? -19.939 -5.130 22.116 1.00 96.94 96 ASP A N 1
ATOM 705 C CA . ASP A 1 96 ? -20.221 -4.438 20.851 1.00 96.94 96 ASP A CA 1
ATOM 706 C C . ASP A 1 96 ? -19.044 -3.553 20.409 1.00 96.94 96 ASP A C 1
ATOM 708 O O . ASP A 1 96 ? -18.598 -3.621 19.259 1.00 96.94 96 ASP A O 1
ATOM 712 N N . LYS A 1 97 ? -18.466 -2.774 21.333 1.00 96.31 97 LYS A N 1
ATOM 713 C CA . LYS A 1 97 ? -17.264 -1.970 21.058 1.00 96.31 97 LYS A CA 1
ATOM 714 C C . LYS A 1 97 ? -16.071 -2.847 20.673 1.00 96.31 97 LYS A C 1
ATOM 716 O O . LYS A 1 97 ? -15.370 -2.520 19.717 1.00 96.31 97 LYS A O 1
ATOM 721 N N . ALA A 1 98 ? -15.853 -3.966 21.361 1.00 95.88 98 ALA A N 1
ATOM 722 C CA . ALA A 1 98 ? -14.780 -4.909 21.047 1.00 95.88 98 ALA A CA 1
ATOM 723 C C . ALA A 1 98 ? -14.934 -5.516 19.640 1.00 95.88 98 ALA A C 1
ATOM 725 O O . ALA A 1 98 ? -13.952 -5.614 18.894 1.00 95.88 98 ALA A O 1
ATOM 726 N N . ARG A 1 99 ? -16.166 -5.861 19.240 1.00 95.56 99 ARG A N 1
ATOM 727 C CA . ARG A 1 99 ? -16.471 -6.319 17.874 1.00 95.56 99 ARG A CA 1
ATOM 728 C C . ARG A 1 99 ? -16.185 -5.236 16.841 1.00 95.56 99 ARG A C 1
ATOM 730 O O . ARG A 1 99 ? -15.432 -5.491 15.905 1.00 95.56 99 ARG A O 1
ATOM 737 N N . LYS A 1 100 ? -16.680 -4.014 17.058 1.00 95.94 100 LYS A N 1
ATOM 738 C CA . LYS A 1 100 ? -16.432 -2.871 16.162 1.00 95.94 100 LYS A CA 1
ATOM 739 C C . LYS A 1 100 ? -14.945 -2.580 15.983 1.00 95.94 100 LYS A C 1
ATOM 741 O O . LYS A 1 100 ? -14.506 -2.349 14.861 1.00 95.94 100 LYS A O 1
ATOM 746 N N . TYR A 1 101 ? -14.155 -2.623 17.056 1.00 94.81 101 TYR A N 1
ATOM 747 C CA . TYR A 1 101 ? -12.707 -2.431 16.948 1.00 94.81 101 TYR A CA 1
ATOM 748 C C . TYR A 1 101 ? -12.021 -3.551 16.168 1.00 94.81 101 TYR A C 1
ATOM 750 O O . TYR A 1 101 ? -11.109 -3.275 15.394 1.00 94.81 101 TYR A O 1
ATOM 758 N N . THR A 1 102 ? -12.479 -4.792 16.323 1.00 95.38 102 THR A N 1
ATOM 759 C CA . THR A 1 102 ? -11.946 -5.935 15.571 1.00 95.38 102 THR A CA 1
ATOM 760 C C . THR A 1 102 ? -12.274 -5.817 14.080 1.00 95.38 102 THR A C 1
ATOM 762 O O . THR A 1 102 ? -11.399 -6.002 13.236 1.00 95.38 102 THR A O 1
ATOM 765 N N . GLU A 1 103 ? -13.510 -5.443 13.742 1.00 95.62 103 GLU A N 1
ATOM 766 C CA . GLU A 1 103 ? -13.939 -5.201 12.360 1.00 95.62 103 GLU A CA 1
ATOM 767 C C . GLU A 1 103 ? -13.162 -4.049 11.716 1.00 95.62 103 GLU A C 1
ATOM 769 O O . GLU A 1 103 ? -12.664 -4.190 10.597 1.00 95.62 103 GLU A O 1
ATOM 774 N N . GLN A 1 104 ? -13.004 -2.931 12.431 1.00 95.94 104 GLN A N 1
ATOM 775 C CA . GLN A 1 104 ? -12.197 -1.807 11.960 1.00 95.94 104 GLN A CA 1
ATOM 776 C C . GLN A 1 104 ? -10.738 -2.224 11.760 1.00 95.94 104 GLN A C 1
ATOM 778 O O . GLN A 1 104 ? -10.175 -1.943 10.707 1.00 95.94 104 GLN A O 1
ATOM 783 N N . ALA A 1 105 ? -10.125 -2.923 12.720 1.00 94.25 105 ALA A N 1
ATOM 784 C CA . ALA A 1 105 ? -8.741 -3.383 12.603 1.00 94.25 105 ALA A CA 1
ATOM 785 C C . ALA A 1 105 ? -8.527 -4.257 11.355 1.00 94.25 105 ALA A C 1
ATOM 787 O O . ALA A 1 105 ? -7.538 -4.083 10.640 1.00 94.25 105 ALA A O 1
ATOM 788 N N . GLU A 1 106 ? -9.476 -5.140 11.042 1.00 95.25 106 GLU A N 1
ATOM 789 C CA . GLU A 1 106 ? -9.421 -5.968 9.836 1.00 95.25 106 GLU A CA 1
ATOM 790 C C . GLU A 1 106 ? -9.590 -5.138 8.548 1.00 95.25 106 GLU A C 1
ATOM 792 O O . GLU A 1 106 ? -8.916 -5.395 7.546 1.00 95.25 106 GLU A O 1
ATOM 797 N N . GLN A 1 107 ? -10.435 -4.102 8.557 1.00 94.81 107 GLN A N 1
ATOM 798 C CA . GLN A 1 107 ? -10.550 -3.162 7.433 1.00 94.81 107 GLN A CA 1
ATOM 799 C C . GLN A 1 107 ? -9.248 -2.381 7.204 1.00 94.81 107 GLN A C 1
ATOM 801 O O . GLN A 1 107 ? -8.757 -2.335 6.073 1.00 94.81 107 GLN A O 1
ATOM 806 N N . TRP A 1 108 ? -8.652 -1.832 8.266 1.00 93.88 108 TRP A N 1
ATOM 807 C CA . TRP A 1 108 ? -7.367 -1.128 8.212 1.00 93.88 108 TRP A CA 1
ATOM 808 C C . TRP A 1 108 ? -6.242 -2.037 7.722 1.00 93.88 108 TRP A C 1
ATOM 810 O O . TRP A 1 108 ? -5.415 -1.621 6.908 1.00 93.88 108 TRP A O 1
ATOM 820 N N . LYS A 1 109 ? -6.234 -3.304 8.146 1.00 95.38 109 LYS A N 1
ATOM 821 C CA . LYS A 1 109 ? -5.277 -4.303 7.664 1.00 95.38 109 LYS A CA 1
ATOM 822 C C . LYS A 1 109 ? -5.414 -4.532 6.158 1.00 95.38 109 LYS A C 1
ATOM 824 O O . LYS A 1 109 ? -4.418 -4.451 5.442 1.00 95.38 109 LYS A O 1
ATOM 829 N N . LYS A 1 110 ? -6.639 -4.727 5.657 1.00 93.81 110 LYS A N 1
ATOM 830 C CA . LYS A 1 110 ? -6.903 -4.880 4.214 1.00 93.81 110 LYS A CA 1
ATOM 831 C C . LYS A 1 110 ? -6.493 -3.643 3.416 1.00 93.81 110 LYS A C 1
ATOM 833 O O . LYS A 1 110 ? -5.936 -3.776 2.329 1.00 93.81 110 LYS A O 1
ATOM 838 N N . GLN A 1 111 ? -6.754 -2.442 3.933 1.00 92.44 111 GLN A N 1
ATOM 839 C CA . GLN A 1 111 ? -6.304 -1.198 3.299 1.00 92.44 111 GLN A CA 1
ATOM 840 C C . GLN A 1 111 ? -4.774 -1.096 3.268 1.00 92.44 111 GLN A C 1
ATOM 842 O O . GLN A 1 111 ? -4.206 -0.770 2.228 1.00 92.44 111 GLN A O 1
ATOM 847 N N . THR A 1 112 ? -4.109 -1.445 4.370 1.00 92.62 112 THR A N 1
ATOM 848 C CA . THR A 1 112 ? -2.643 -1.444 4.471 1.00 92.62 112 THR A CA 1
ATOM 849 C C . THR A 1 112 ? -2.014 -2.415 3.471 1.00 92.62 112 THR A C 1
ATOM 851 O O . THR A 1 112 ? -1.048 -2.070 2.793 1.00 92.62 112 THR A O 1
ATOM 854 N N . GLU A 1 113 ? -2.581 -3.614 3.319 1.00 92.31 113 GLU A N 1
ATOM 855 C CA . GLU A 1 113 ? -2.113 -4.606 2.346 1.00 92.31 113 GLU A CA 1
ATOM 856 C C . GLU A 1 113 ? -2.292 -4.116 0.902 1.00 92.31 113 GLU A C 1
ATOM 858 O O . GLU A 1 113 ? -1.350 -4.177 0.109 1.00 92.31 113 GLU A O 1
ATOM 863 N N . LYS A 1 114 ? -3.451 -3.524 0.573 1.00 90.69 114 LYS A N 1
ATOM 864 C CA . LYS A 1 114 ? -3.683 -2.898 -0.741 1.00 90.69 114 LYS A CA 1
ATOM 865 C C . LYS A 1 114 ? -2.660 -1.802 -1.045 1.00 90.69 114 LYS A C 1
ATOM 867 O O . LYS A 1 114 ? -2.085 -1.787 -2.133 1.00 90.69 114 LYS A O 1
ATOM 872 N N . GLN A 1 115 ? -2.406 -0.909 -0.090 1.00 88.38 115 GLN A N 1
ATOM 873 C CA . GLN A 1 115 ? -1.412 0.155 -0.246 1.00 88.38 115 GLN A CA 1
ATOM 874 C C . GLN A 1 115 ? 0.007 -0.406 -0.391 1.00 88.38 115 GLN A C 1
ATOM 876 O O . GLN A 1 115 ? 0.768 0.072 -1.229 1.00 88.38 115 GLN A O 1
ATOM 881 N N . SER A 1 116 ? 0.359 -1.450 0.363 1.00 91.94 116 SER A N 1
ATOM 882 C CA . SER A 1 116 ? 1.665 -2.111 0.261 1.00 91.94 116 SER A CA 1
ATOM 883 C C . SER A 1 116 ? 1.910 -2.689 -1.138 1.00 91.94 116 SER A C 1
ATOM 885 O O . SER A 1 116 ? 2.966 -2.449 -1.733 1.00 91.94 116 SER A O 1
ATOM 887 N N . VAL A 1 117 ? 0.912 -3.373 -1.707 1.00 90.75 117 VAL A N 1
ATOM 888 C CA . VAL A 1 117 ? 0.975 -3.894 -3.082 1.00 90.75 117 VAL A CA 1
ATOM 889 C C . VAL A 1 117 ? 1.113 -2.754 -4.093 1.00 90.75 117 VAL A C 1
ATOM 891 O O . VAL A 1 117 ? 1.980 -2.821 -4.966 1.00 90.75 117 VAL A O 1
ATOM 894 N N . ALA A 1 118 ? 0.324 -1.685 -3.955 1.00 87.75 118 ALA A N 1
ATOM 895 C CA . ALA A 1 118 ? 0.404 -0.524 -4.843 1.00 87.75 118 ALA A CA 1
ATOM 896 C C . ALA A 1 118 ? 1.788 0.151 -4.795 1.00 87.75 118 ALA A C 1
ATOM 898 O O . ALA A 1 118 ? 2.360 0.472 -5.838 1.00 87.75 118 ALA A O 1
ATOM 899 N N . ILE A 1 119 ? 2.374 0.306 -3.602 1.00 88.62 119 ILE A N 1
ATOM 900 C CA . ILE A 1 119 ? 3.732 0.843 -3.426 1.00 88.62 119 ILE A CA 1
ATOM 901 C C . ILE A 1 119 ? 4.766 -0.060 -4.105 1.00 88.62 119 ILE A C 1
ATOM 903 O O . ILE A 1 119 ? 5.659 0.439 -4.791 1.00 88.62 119 ILE A O 1
ATOM 907 N N . MET A 1 120 ? 4.654 -1.384 -3.957 1.00 88.94 120 MET A N 1
ATOM 908 C CA . MET A 1 120 ? 5.570 -2.327 -4.607 1.00 88.94 120 MET A CA 1
ATOM 909 C C . MET A 1 120 ? 5.481 -2.240 -6.136 1.00 88.94 120 MET A C 1
ATOM 911 O O . MET A 1 120 ? 6.509 -2.209 -6.814 1.00 88.94 120 MET A O 1
ATOM 915 N N . GLN A 1 121 ? 4.266 -2.142 -6.677 1.00 88.00 121 GLN A N 1
ATOM 916 C CA . GLN A 1 121 ? 4.041 -1.955 -8.110 1.00 88.00 121 GLN A CA 1
ATOM 917 C C . GLN A 1 121 ? 4.640 -0.635 -8.608 1.00 88.00 121 GLN A C 1
ATOM 919 O O . GLN A 1 121 ? 5.345 -0.634 -9.615 1.00 88.00 121 GLN A O 1
ATOM 924 N N . LEU A 1 122 ? 4.428 0.474 -7.891 1.00 88.62 122 LEU A N 1
ATOM 925 C CA . LEU A 1 122 ? 5.030 1.770 -8.221 1.00 88.62 122 LEU A CA 1
ATOM 926 C C . LEU A 1 122 ? 6.561 1.722 -8.170 1.00 88.62 122 LEU A C 1
ATOM 928 O O . LEU A 1 122 ? 7.220 2.264 -9.053 1.00 88.62 122 LEU A O 1
ATOM 932 N N . LYS A 1 123 ? 7.137 1.032 -7.183 1.00 90.56 123 LYS A N 1
ATOM 933 C CA . LYS A 1 123 ? 8.590 0.861 -7.073 1.00 90.56 123 LYS A CA 1
ATOM 934 C C . LYS A 1 123 ? 9.168 0.094 -8.263 1.00 90.56 123 LYS A C 1
ATOM 936 O O . LYS A 1 123 ? 10.175 0.520 -8.822 1.00 90.56 123 LYS A O 1
ATOM 941 N N . ASN A 1 124 ? 8.535 -1.012 -8.655 1.00 87.88 124 ASN A N 1
ATOM 942 C CA . ASN A 1 124 ? 8.958 -1.776 -9.830 1.00 87.88 124 ASN A CA 1
ATOM 943 C C . ASN A 1 124 ? 8.827 -0.933 -11.103 1.00 87.88 124 ASN A C 1
ATOM 945 O O . ASN A 1 124 ? 9.770 -0.858 -11.878 1.00 87.88 124 ASN A O 1
ATOM 949 N N . ARG A 1 125 ? 7.722 -0.192 -11.245 1.00 85.62 125 ARG A N 1
ATOM 950 C CA . ARG A 1 125 ? 7.512 0.752 -12.350 1.00 85.62 125 ARG A CA 1
ATOM 951 C C . ARG A 1 125 ? 8.625 1.797 -12.454 1.00 85.62 125 ARG A C 1
ATOM 953 O O . ARG A 1 125 ? 9.114 2.040 -13.550 1.00 85.62 125 ARG A O 1
ATOM 960 N N . ILE A 1 126 ? 9.027 2.415 -11.343 1.00 89.25 126 ILE A N 1
ATOM 961 C CA . ILE A 1 126 ? 10.128 3.394 -11.335 1.00 89.25 126 ILE A CA 1
ATOM 962 C C . ILE A 1 126 ? 11.431 2.733 -11.795 1.00 89.25 126 ILE A C 1
ATOM 964 O O . ILE A 1 126 ? 12.115 3.276 -12.655 1.00 89.25 126 ILE A O 1
ATOM 968 N N . LYS A 1 127 ? 11.734 1.533 -11.287 1.00 90.69 127 LYS A N 1
ATOM 969 C CA . LYS A 1 127 ? 12.924 0.779 -11.696 1.00 90.69 127 LYS A CA 1
ATOM 970 C C . LYS A 1 127 ? 12.924 0.473 -13.199 1.00 90.69 127 LYS A C 1
ATOM 972 O O . LYS A 1 127 ? 13.957 0.632 -13.843 1.00 90.69 127 LYS A O 1
ATOM 977 N N . ASP A 1 128 ? 11.786 0.061 -13.750 1.00 90.06 128 ASP A N 1
ATOM 978 C CA . ASP A 1 128 ? 11.649 -0.220 -15.183 1.00 90.06 128 ASP A CA 1
ATOM 979 C C . ASP A 1 128 ? 11.819 1.064 -16.014 1.00 90.06 128 ASP A C 1
ATOM 981 O O . ASP A 1 128 ? 12.485 1.058 -17.049 1.00 90.06 128 ASP A O 1
ATOM 985 N N . ALA A 1 129 ? 11.278 2.193 -15.546 1.00 90.69 129 ALA A N 1
ATOM 986 C CA . ALA A 1 129 ? 11.462 3.487 -16.199 1.00 90.69 129 ALA A CA 1
ATOM 987 C C . ALA A 1 129 ? 12.933 3.929 -16.204 1.00 90.69 129 ALA A C 1
ATOM 989 O O . ALA A 1 129 ? 13.426 4.354 -17.248 1.00 90.69 129 ALA A O 1
ATOM 990 N N . ASP A 1 130 ? 13.647 3.786 -15.083 1.00 92.62 130 ASP A N 1
ATOM 991 C CA . ASP A 1 130 ? 15.079 4.099 -14.996 1.00 92.62 130 ASP A CA 1
ATOM 992 C C . ASP A 1 130 ? 15.895 3.270 -15.998 1.00 92.62 130 ASP A C 1
ATOM 994 O O . ASP A 1 130 ? 16.772 3.801 -16.685 1.00 92.62 130 ASP A O 1
ATOM 998 N N . GLN A 1 131 ? 15.569 1.980 -16.139 1.00 94.06 131 GLN A N 1
ATOM 999 C CA . GLN A 1 131 ? 16.194 1.106 -17.135 1.00 94.06 131 GLN A CA 1
ATOM 1000 C C . GLN A 1 131 ? 15.924 1.587 -18.565 1.00 94.06 131 GLN A C 1
ATOM 1002 O O . GLN A 1 131 ? 16.863 1.702 -19.352 1.00 94.06 131 GLN A O 1
ATOM 1007 N N . LEU A 1 132 ? 14.676 1.938 -18.885 1.00 94.38 132 LEU A N 1
ATOM 1008 C CA . LEU A 1 132 ? 14.310 2.461 -20.204 1.00 94.38 132 LEU A CA 1
ATOM 1009 C C . LEU A 1 132 ? 14.998 3.800 -20.515 1.00 94.38 132 LEU A C 1
ATOM 1011 O O . LEU A 1 132 ? 15.403 4.034 -21.654 1.00 94.38 132 LEU A O 1
ATOM 1015 N N . TYR A 1 133 ? 15.163 4.688 -19.531 1.00 94.12 133 TYR A N 1
ATOM 1016 C CA . TYR A 1 133 ? 15.902 5.940 -19.722 1.00 94.12 133 TYR A CA 1
ATOM 1017 C C . TYR A 1 133 ? 17.395 5.698 -19.966 1.00 94.12 133 TYR A C 1
ATOM 1019 O O . TYR A 1 133 ? 17.968 6.326 -20.862 1.00 94.12 133 TYR A O 1
ATOM 1027 N N . ALA A 1 134 ? 18.012 4.774 -19.225 1.00 95.25 134 ALA A N 1
ATOM 1028 C CA . ALA A 1 134 ? 19.404 4.384 -19.446 1.00 95.25 134 ALA A CA 1
ATOM 1029 C C . ALA A 1 134 ? 19.603 3.758 -20.839 1.00 95.25 134 ALA A C 1
ATOM 1031 O O . ALA A 1 134 ? 20.547 4.102 -21.552 1.00 95.25 134 ALA A O 1
ATOM 1032 N N . GLU A 1 135 ? 18.682 2.891 -21.263 1.00 95.56 135 GLU A N 1
ATOM 1033 C CA . GLU A 1 135 ? 18.712 2.267 -22.586 1.00 95.56 135 GLU A CA 1
ATOM 1034 C C . GLU A 1 135 ? 18.524 3.297 -23.705 1.00 95.56 135 GLU A C 1
ATOM 1036 O O . GLU A 1 135 ? 19.294 3.314 -24.668 1.00 95.56 135 GLU A O 1
ATOM 1041 N N . ARG A 1 136 ? 17.574 4.229 -23.547 1.00 96.06 136 ARG A N 1
ATOM 1042 C CA . ARG A 1 136 ? 17.376 5.347 -24.479 1.00 96.06 136 ARG A CA 1
ATOM 1043 C C . ARG A 1 136 ? 18.654 6.165 -24.648 1.00 96.06 136 ARG A C 1
ATOM 1045 O O . ARG A 1 136 ? 18.986 6.524 -25.779 1.00 96.06 136 ARG A O 1
ATOM 1052 N N . HIS A 1 137 ? 19.340 6.485 -23.551 1.00 96.19 137 HIS A N 1
ATOM 1053 C CA . HIS A 1 137 ? 20.598 7.232 -23.591 1.00 96.19 137 HIS A CA 1
ATOM 1054 C C . HIS A 1 137 ? 21.659 6.469 -24.386 1.00 96.19 137 HIS A C 1
ATOM 1056 O O . HIS A 1 137 ? 22.175 6.998 -25.369 1.00 96.19 137 HIS A O 1
ATOM 1062 N N . ARG A 1 138 ? 21.893 5.198 -24.034 1.00 97.38 138 ARG A N 1
ATOM 1063 C CA . ARG A 1 138 ? 22.866 4.325 -24.707 1.00 97.38 138 ARG A CA 1
ATOM 1064 C C . ARG A 1 138 ? 22.600 4.203 -26.209 1.00 97.38 138 ARG A C 1
ATOM 1066 O O . ARG A 1 138 ? 23.524 4.306 -27.008 1.00 97.38 138 ARG A O 1
ATOM 1073 N N . LEU A 1 139 ? 21.341 3.985 -26.597 1.00 97.50 139 LEU A N 1
ATOM 1074 C CA . LEU A 1 139 ? 20.947 3.878 -28.004 1.00 97.50 139 LEU A CA 1
ATOM 1075 C C . LEU A 1 139 ? 21.132 5.207 -28.741 1.00 97.50 139 LEU A C 1
ATOM 1077 O O . LEU A 1 139 ? 21.610 5.215 -29.868 1.00 97.50 139 LEU A O 1
ATOM 1081 N N . THR A 1 140 ? 20.809 6.333 -28.100 1.00 96.25 140 THR A N 1
ATOM 1082 C CA . THR A 1 140 ? 21.014 7.667 -28.690 1.00 96.25 140 THR A CA 1
ATOM 1083 C C . THR A 1 140 ? 22.501 7.946 -28.930 1.00 96.25 140 THR A C 1
ATOM 1085 O O . THR A 1 140 ? 22.860 8.444 -29.994 1.00 96.25 140 THR A O 1
ATOM 1088 N N . GLU A 1 141 ? 23.375 7.595 -27.983 1.00 97.38 141 GLU A N 1
ATOM 1089 C CA . GLU A 1 141 ? 24.829 7.711 -28.155 1.00 97.38 141 GLU A CA 1
ATOM 1090 C C . GLU A 1 141 ? 25.340 6.827 -29.296 1.00 97.38 141 GLU A C 1
ATOM 1092 O O . GLU A 1 141 ? 26.051 7.320 -30.171 1.00 97.38 141 GLU A O 1
ATOM 1097 N N . ALA A 1 142 ? 24.923 5.557 -29.336 1.00 96.31 142 ALA A N 1
ATOM 1098 C CA . ALA A 1 142 ? 25.326 4.624 -30.386 1.00 96.31 142 ALA A CA 1
ATOM 1099 C C . ALA A 1 142 ? 24.882 5.092 -31.783 1.00 96.31 142 ALA A C 1
ATOM 1101 O O . ALA A 1 142 ? 25.661 5.027 -32.731 1.00 96.31 142 ALA A O 1
ATOM 1102 N N . ILE A 1 143 ? 23.656 5.613 -31.905 1.00 96.69 143 ILE A N 1
ATOM 1103 C CA . ILE A 1 143 ? 23.124 6.196 -33.146 1.00 96.69 143 ILE A CA 1
ATOM 1104 C C . ILE A 1 143 ? 23.945 7.415 -33.570 1.00 96.69 143 ILE A C 1
ATOM 1106 O O . ILE A 1 143 ? 24.289 7.531 -34.743 1.00 96.69 143 ILE A O 1
ATOM 1110 N N . ASN A 1 144 ? 24.288 8.308 -32.638 1.00 95.81 144 ASN A N 1
ATOM 1111 C CA . ASN A 1 144 ? 25.086 9.496 -32.946 1.00 95.81 144 ASN A CA 1
ATOM 1112 C C . ASN A 1 144 ? 26.503 9.128 -33.411 1.00 95.81 144 ASN A C 1
ATOM 1114 O O . ASN A 1 144 ? 26.972 9.664 -34.417 1.00 95.81 144 ASN A O 1
ATOM 1118 N N . GLU A 1 145 ? 27.165 8.195 -32.720 1.00 96.12 145 GLU A N 1
ATOM 1119 C CA . GLU A 1 145 ? 28.500 7.715 -33.097 1.00 96.12 145 GLU A CA 1
ATOM 1120 C C . GLU A 1 145 ? 28.477 7.026 -34.469 1.00 96.12 145 GLU A C 1
ATOM 1122 O O . GLU A 1 145 ? 29.343 7.264 -35.316 1.00 96.12 145 GLU A O 1
ATOM 1127 N N . LEU A 1 146 ? 27.469 6.184 -34.714 1.00 95.81 146 LEU A N 1
ATOM 1128 C CA . LEU A 1 146 ? 27.321 5.479 -35.981 1.00 95.81 146 LEU A CA 1
ATOM 1129 C C . LEU A 1 146 ? 26.990 6.441 -37.127 1.00 95.81 146 LEU A C 1
ATOM 1131 O O . LEU A 1 146 ? 27.574 6.319 -38.199 1.00 95.81 146 LEU A O 1
ATOM 1135 N N . ASN A 1 147 ? 26.143 7.445 -36.892 1.00 95.50 147 ASN A N 1
ATOM 1136 C CA . ASN A 1 147 ? 25.857 8.500 -37.862 1.00 95.50 147 ASN A CA 1
ATOM 1137 C C . ASN A 1 147 ? 27.129 9.269 -38.253 1.00 95.50 147 ASN A C 1
ATOM 1139 O O . ASN A 1 147 ? 27.368 9.518 -39.433 1.00 95.50 147 ASN A O 1
ATOM 1143 N N . GLU A 1 148 ? 27.996 9.594 -37.288 1.00 96.06 148 GLU A N 1
ATOM 1144 C CA . GLU A 1 148 ? 29.285 10.227 -37.583 1.00 96.06 148 GLU A CA 1
ATOM 1145 C C . GLU A 1 148 ? 30.184 9.322 -38.447 1.00 96.06 148 GLU A C 1
ATOM 1147 O O . GLU A 1 148 ? 30.822 9.797 -39.395 1.00 96.06 148 GLU A O 1
ATOM 1152 N N . LYS A 1 149 ? 30.218 8.012 -38.164 1.00 94.94 149 LYS A N 1
ATOM 1153 C CA . LYS A 1 149 ? 30.963 7.028 -38.970 1.00 94.94 149 LYS A CA 1
ATOM 1154 C C . LYS A 1 149 ? 30.402 6.896 -40.385 1.00 94.94 149 LYS A C 1
ATOM 1156 O O . LYS A 1 149 ? 31.198 6.885 -41.322 1.00 94.94 149 LYS A O 1
ATOM 1161 N N . ILE A 1 150 ? 29.078 6.868 -40.547 1.00 94.56 150 ILE A N 1
ATOM 1162 C CA . ILE A 1 150 ? 28.405 6.837 -41.855 1.00 94.56 150 ILE A CA 1
ATOM 1163 C C . ILE A 1 150 ? 28.746 8.095 -42.653 1.00 94.56 150 ILE A C 1
ATOM 1165 O O . ILE A 1 150 ? 29.133 7.988 -43.810 1.00 94.56 150 ILE A O 1
ATOM 1169 N N . LEU A 1 151 ? 28.689 9.287 -42.052 1.00 94.38 151 LEU A N 1
ATOM 1170 C CA . LEU A 1 151 ? 29.036 10.532 -42.751 1.00 94.38 151 LEU A CA 1
ATOM 1171 C C . LEU A 1 151 ? 30.501 10.544 -43.213 1.00 94.38 151 LEU A C 1
ATOM 1173 O O . LEU A 1 151 ? 30.797 10.906 -44.355 1.00 94.38 151 LEU A O 1
ATOM 1177 N N . LYS A 1 152 ? 31.429 10.101 -42.355 1.00 94.50 152 LYS A N 1
ATOM 1178 C CA . LYS A 1 152 ? 32.848 9.958 -42.728 1.00 94.50 152 LYS A CA 1
ATOM 1179 C C . LYS A 1 152 ? 33.051 8.888 -43.806 1.00 94.50 152 LYS A C 1
ATOM 1181 O O . LYS A 1 152 ? 33.883 9.078 -44.694 1.00 94.50 152 LYS A O 1
ATOM 1186 N N . GLY A 1 153 ? 32.321 7.777 -43.723 1.00 92.81 153 GLY A N 1
ATOM 1187 C CA . GLY A 1 153 ? 32.324 6.688 -44.700 1.00 92.81 153 GLY A CA 1
ATOM 1188 C C . GLY A 1 153 ? 31.822 7.148 -46.064 1.00 92.81 153 GLY A C 1
ATOM 1189 O O . GLY A 1 153 ? 32.525 6.974 -47.053 1.00 92.81 153 GLY A O 1
ATOM 1190 N N . ALA A 1 154 ? 30.680 7.834 -46.101 1.00 92.31 154 ALA A N 1
ATOM 1191 C CA . ALA A 1 154 ? 30.081 8.406 -47.302 1.00 92.31 154 ALA A CA 1
ATOM 1192 C C . ALA A 1 154 ? 31.023 9.392 -48.009 1.00 92.31 154 ALA A C 1
ATOM 1194 O O . ALA A 1 154 ? 31.198 9.305 -49.220 1.00 92.31 154 ALA A O 1
ATOM 1195 N N . HIS A 1 155 ? 31.707 10.266 -47.263 1.00 92.94 155 HIS A N 1
ATOM 1196 C CA . HIS A 1 155 ? 32.698 11.173 -47.853 1.00 92.94 155 HIS A CA 1
ATOM 1197 C C . HIS A 1 155 ? 33.889 10.417 -48.471 1.00 92.94 155 HIS A C 1
ATOM 1199 O O . HIS A 1 155 ? 34.344 10.742 -49.566 1.00 92.94 155 HIS A O 1
ATOM 1205 N N . LYS A 1 156 ? 34.414 9.385 -47.792 1.00 92.19 156 LYS A N 1
ATOM 1206 C CA . LYS A 1 156 ? 35.482 8.539 -48.361 1.00 92.19 156 LYS A CA 1
ATOM 1207 C C . LYS A 1 156 ? 35.007 7.771 -49.594 1.00 92.19 156 LYS A C 1
ATOM 1209 O O . LYS A 1 156 ? 35.776 7.628 -50.540 1.00 92.19 156 LYS A O 1
ATOM 1214 N N . LEU A 1 157 ? 33.763 7.299 -49.568 1.00 92.12 157 LEU A N 1
ATOM 1215 C CA . LEU A 1 157 ? 33.129 6.591 -50.669 1.00 92.12 157 LEU A CA 1
ATOM 1216 C C . LEU A 1 157 ? 32.971 7.491 -51.899 1.00 92.12 157 LEU A C 1
ATOM 1218 O O . LEU A 1 157 ? 33.230 7.046 -53.009 1.00 92.12 157 LEU A O 1
ATOM 1222 N N . GLU A 1 158 ? 32.604 8.760 -51.716 1.00 91.94 158 GLU A N 1
ATOM 1223 C CA . GLU A 1 158 ? 32.508 9.733 -52.810 1.00 91.94 158 GLU A CA 1
ATOM 1224 C C . GLU A 1 158 ? 33.872 9.963 -53.482 1.00 91.94 158 GLU A C 1
ATOM 1226 O O . GLU A 1 158 ? 33.979 9.934 -54.710 1.00 91.94 158 GLU A O 1
ATOM 1231 N N . LEU A 1 159 ? 34.935 10.112 -52.684 1.00 89.38 159 LEU A N 1
ATOM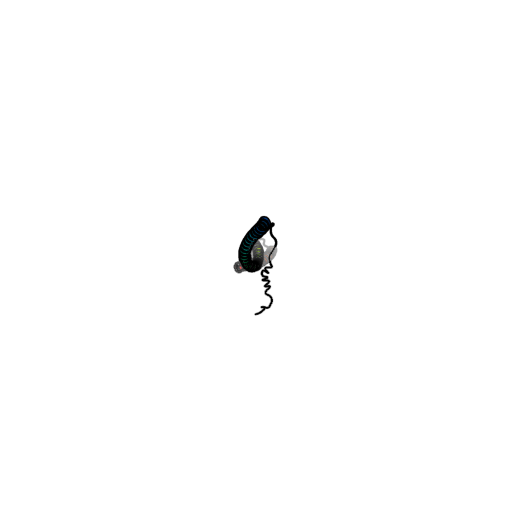 1232 C CA . LEU A 1 159 ? 36.299 10.257 -53.202 1.00 89.38 159 LEU A CA 1
ATOM 1233 C C . LEU A 1 159 ? 36.764 9.009 -53.973 1.00 89.38 159 LEU A C 1
ATOM 1235 O O . LEU A 1 159 ? 37.332 9.136 -55.060 1.00 89.38 159 LEU A O 1
ATOM 1239 N N . SER A 1 160 ? 36.514 7.802 -53.452 1.00 89.06 160 SER A N 1
ATOM 1240 C CA . SER A 1 160 ? 36.880 6.560 -54.151 1.00 89.06 160 SER A CA 1
ATOM 1241 C C . SER A 1 160 ? 36.010 6.305 -55.386 1.00 89.06 160 SER A C 1
ATOM 1243 O O . SER A 1 160 ? 36.502 5.786 -56.390 1.00 89.06 160 SER A O 1
ATOM 1245 N N . GLN A 1 161 ? 34.748 6.745 -55.376 1.00 91.56 161 GLN A N 1
ATOM 1246 C CA . GLN A 1 161 ? 33.860 6.686 -56.536 1.00 91.56 161 GLN A CA 1
ATOM 1247 C C . GLN A 1 161 ? 34.401 7.518 -57.697 1.00 91.56 161 GLN A C 1
ATOM 1249 O O . GLN A 1 161 ? 34.389 7.055 -58.839 1.00 91.56 161 GLN A O 1
ATOM 1254 N N . GLN A 1 162 ? 34.877 8.734 -57.412 1.00 88.06 162 GLN A N 1
ATOM 1255 C CA . GLN A 1 162 ? 35.489 9.606 -58.414 1.00 88.06 162 GLN A CA 1
ATOM 1256 C C . GLN A 1 162 ? 36.730 8.943 -59.029 1.00 88.06 162 GLN A C 1
ATOM 1258 O O . GLN A 1 162 ? 36.810 8.840 -60.254 1.00 88.06 162 GLN A O 1
ATOM 1263 N N . ALA A 1 163 ? 37.625 8.386 -58.205 1.00 85.62 163 ALA A N 1
ATOM 1264 C CA . ALA A 1 163 ? 38.817 7.673 -58.676 1.00 85.62 163 ALA A CA 1
ATOM 1265 C C . ALA A 1 163 ? 38.479 6.441 -59.545 1.00 85.62 163 ALA A C 1
ATOM 1267 O O . ALA A 1 163 ? 39.044 6.262 -60.626 1.00 85.62 163 ALA A O 1
ATOM 1268 N N . CYS A 1 164 ? 37.504 5.623 -59.131 1.00 87.75 164 CYS A N 1
ATOM 1269 C CA . CYS A 1 164 ? 37.053 4.474 -59.922 1.00 87.75 164 CYS A CA 1
ATOM 1270 C C . CYS A 1 164 ? 36.366 4.901 -61.236 1.00 87.75 164 CYS A C 1
ATOM 1272 O O . CYS A 1 164 ? 36.529 4.251 -62.273 1.00 87.75 164 CYS A O 1
ATOM 1274 N N . ALA A 1 165 ? 35.609 6.003 -61.231 1.00 86.88 165 ALA A N 1
ATOM 1275 C CA . ALA A 1 165 ? 34.987 6.544 -62.437 1.00 86.88 165 ALA A CA 1
ATOM 1276 C C . ALA A 1 165 ? 36.025 7.095 -63.431 1.00 86.88 165 ALA A C 1
ATOM 1278 O O . ALA A 1 165 ? 35.849 6.917 -64.637 1.00 86.88 165 ALA A O 1
ATOM 1279 N N . GLU A 1 166 ? 37.099 7.727 -62.950 1.00 84.81 166 GLU A N 1
ATOM 1280 C CA . GLU A 1 166 ? 38.238 8.154 -63.777 1.00 84.81 166 GLU A CA 1
ATOM 1281 C C . GLU A 1 166 ? 38.964 6.957 -64.402 1.00 84.81 166 GLU A C 1
ATOM 1283 O O . GLU A 1 166 ? 39.214 6.965 -65.609 1.00 84.81 166 GLU A O 1
ATOM 1288 N N . PHE A 1 167 ? 39.211 5.894 -63.626 1.00 85.31 167 PHE A N 1
ATOM 1289 C CA . PHE A 1 167 ? 39.810 4.655 -64.134 1.00 85.31 167 PHE A CA 1
ATOM 1290 C C . PHE A 1 167 ? 38.955 4.023 -65.244 1.00 85.31 167 PHE A C 1
ATOM 1292 O O . PHE A 1 167 ? 39.460 3.700 -66.319 1.00 85.31 167 PHE A O 1
ATOM 1299 N N . LYS A 1 168 ? 37.636 3.914 -65.030 1.00 83.25 168 LYS A N 1
ATOM 1300 C CA . LYS A 1 168 ? 36.697 3.319 -66.001 1.00 83.25 168 LYS A CA 1
ATOM 1301 C C . LYS A 1 168 ? 36.560 4.109 -67.305 1.00 83.25 168 LYS A C 1
ATOM 1303 O O . LYS A 1 168 ? 36.207 3.519 -68.322 1.00 83.25 168 LYS A O 1
ATOM 1308 N N . LYS A 1 169 ? 36.809 5.422 -67.290 1.00 84.19 169 LYS A N 1
ATOM 1309 C CA . LYS A 1 169 ? 36.767 6.268 -68.496 1.00 84.19 169 LYS A CA 1
ATOM 1310 C C . LYS A 1 169 ? 38.027 6.148 -69.357 1.00 84.19 169 LYS A C 1
ATOM 1312 O O . LYS A 1 169 ? 37.977 6.518 -70.521 1.00 84.19 169 LYS A O 1
ATOM 1317 N N . GLY A 1 170 ? 39.129 5.619 -68.816 1.00 71.62 170 GLY A N 1
ATOM 1318 C CA . GLY A 1 170 ? 40.395 5.466 -69.543 1.00 71.62 170 GLY A CA 1
ATOM 1319 C C . GLY A 1 170 ? 41.168 6.772 -69.780 1.00 71.62 170 GLY A C 1
ATOM 1320 O O . GLY A 1 170 ? 42.200 6.745 -70.442 1.00 71.62 170 GLY A O 1
ATOM 1321 N N . ASP A 1 171 ? 40.706 7.893 -69.215 1.00 63.66 171 ASP A N 1
ATOM 1322 C CA . ASP A 1 171 ? 41.248 9.245 -69.436 1.00 63.66 171 ASP A CA 1
ATOM 1323 C C . ASP A 1 171 ? 42.226 9.707 -68.336 1.00 63.66 171 ASP A C 1
ATOM 1325 O O . ASP A 1 171 ? 42.585 10.887 -68.258 1.00 63.66 171 ASP A O 1
ATOM 1329 N N . SER A 1 172 ? 42.651 8.821 -67.431 1.00 57.38 172 SER A N 1
ATOM 1330 C CA . SER A 1 172 ? 43.342 9.267 -66.222 1.00 57.38 172 SER A CA 1
ATOM 1331 C C . SER A 1 172 ? 44.831 9.564 -66.456 1.00 57.38 172 SER A C 1
ATOM 1333 O O . SER A 1 172 ? 45.672 8.681 -66.611 1.00 57.38 172 SER A O 1
ATOM 1335 N N . TRP A 1 173 ? 45.186 10.847 -66.380 1.00 59.38 173 TRP A N 1
ATOM 1336 C CA . TRP A 1 173 ? 46.569 11.291 -66.146 1.00 59.38 173 TRP A CA 1
ATOM 1337 C C . TRP A 1 173 ? 47.022 11.003 -64.700 1.00 59.38 173 TRP A C 1
ATOM 1339 O O . TRP A 1 173 ? 48.219 10.946 -64.412 1.00 59.38 173 TRP A O 1
ATOM 1349 N N . ASN A 1 174 ? 46.061 10.782 -63.796 1.00 61.78 174 ASN A N 1
ATOM 1350 C CA . ASN A 1 174 ? 46.272 10.263 -62.449 1.00 61.78 174 ASN A CA 1
ATOM 1351 C C . ASN A 1 174 ? 46.491 8.743 -62.495 1.00 61.78 174 ASN A C 1
ATOM 1353 O O . ASN A 1 174 ? 45.821 8.038 -63.245 1.00 61.78 174 ASN A O 1
ATOM 1357 N N . LYS A 1 175 ? 47.418 8.221 -61.683 1.00 72.69 175 LYS A N 1
ATOM 1358 C CA . LYS A 1 175 ? 47.709 6.780 -61.552 1.00 72.69 175 LYS A CA 1
ATOM 1359 C C . LYS A 1 175 ? 46.584 6.033 -60.805 1.00 72.69 175 LYS A C 1
ATOM 1361 O O . LYS A 1 175 ? 46.835 5.504 -59.727 1.00 72.69 175 LYS A O 1
ATOM 1366 N N . VAL A 1 176 ? 45.364 6.022 -61.337 1.00 82.69 176 VAL A N 1
ATOM 1367 C CA . VAL A 1 176 ? 44.248 5.220 -60.803 1.00 82.69 176 VAL A CA 1
ATOM 1368 C C . VAL A 1 176 ? 44.245 3.817 -61.415 1.00 82.69 176 VAL A C 1
ATOM 1370 O O . VAL A 1 176 ? 44.775 3.593 -62.506 1.00 82.69 176 VAL A O 1
ATOM 1373 N N . SER A 1 177 ? 43.701 2.852 -60.684 1.00 85.50 177 SER A N 1
ATOM 1374 C CA . SER A 1 177 ? 43.847 1.418 -60.932 1.00 85.50 177 SER A CA 1
ATOM 1375 C C . SER A 1 177 ? 42.576 0.636 -60.588 1.00 85.50 177 SER A C 1
ATOM 1377 O O . SER A 1 177 ? 41.669 1.147 -59.936 1.00 85.50 177 SER A O 1
ATOM 1379 N N . GLN A 1 178 ? 42.536 -0.644 -60.970 1.00 87.06 178 GLN A N 1
ATOM 1380 C CA . GLN A 1 178 ? 41.470 -1.569 -60.565 1.00 87.06 178 GLN A CA 1
ATOM 1381 C C . GLN A 1 178 ? 41.305 -1.626 -59.036 1.00 87.06 178 GLN A C 1
ATOM 1383 O O . GLN A 1 178 ? 40.181 -1.673 -58.547 1.00 87.06 178 GLN A O 1
ATOM 1388 N N . THR A 1 179 ? 42.407 -1.516 -58.289 1.00 87.31 179 THR A N 1
ATOM 1389 C CA . THR A 1 179 ? 42.407 -1.468 -56.823 1.00 87.31 179 THR A CA 1
ATOM 1390 C C . THR A 1 179 ? 41.558 -0.316 -56.276 1.00 87.31 179 THR A C 1
ATOM 1392 O O . THR A 1 179 ? 40.963 -0.454 -55.215 1.00 87.31 179 THR A O 1
ATOM 1395 N N . ASP A 1 180 ? 41.447 0.812 -56.987 1.00 87.75 180 ASP A N 1
ATOM 1396 C CA . ASP A 1 180 ? 40.602 1.937 -56.560 1.00 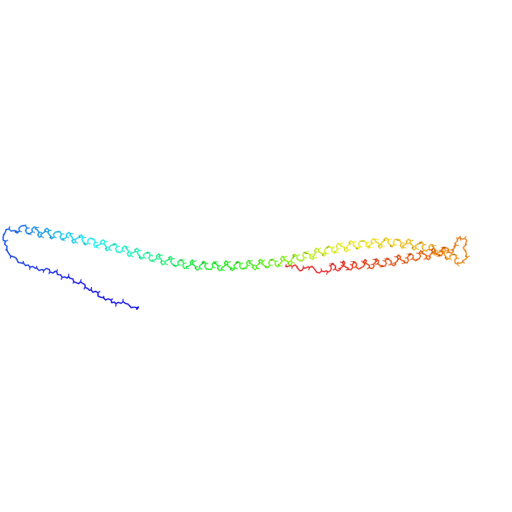87.75 180 ASP A CA 1
ATOM 1397 C C . ASP A 1 180 ? 39.107 1.613 -56.688 1.00 87.75 180 ASP A C 1
ATOM 1399 O O . ASP A 1 180 ? 38.304 2.056 -55.866 1.00 87.75 180 ASP A O 1
ATOM 1403 N N . CYS A 1 181 ? 38.732 0.798 -57.679 1.00 87.88 181 CYS A N 1
ATOM 1404 C CA . CYS A 1 181 ? 37.375 0.270 -57.795 1.00 87.88 181 CYS A CA 1
ATOM 1405 C C . CYS A 1 181 ? 37.084 -0.807 -56.745 1.00 87.88 181 CYS A C 1
ATOM 1407 O O . CYS A 1 181 ? 36.015 -0.771 -56.141 1.00 87.88 181 CYS A O 1
ATOM 1409 N N . ASP A 1 182 ? 38.035 -1.701 -56.472 1.00 90.44 182 ASP A N 1
ATOM 1410 C CA . ASP A 1 182 ? 37.878 -2.721 -55.428 1.00 90.44 182 ASP A CA 1
ATOM 1411 C C . ASP A 1 182 ? 37.744 -2.058 -54.037 1.00 90.44 182 ASP A C 1
ATOM 1413 O O . ASP A 1 182 ? 36.863 -2.412 -53.253 1.00 90.44 182 ASP A O 1
ATOM 1417 N N . ASN A 1 183 ? 38.536 -1.008 -53.771 1.00 90.62 183 ASN A N 1
ATOM 1418 C CA . ASN A 1 183 ? 38.425 -0.174 -52.568 1.00 90.62 183 ASN A CA 1
ATOM 1419 C C . ASN A 1 183 ? 37.071 0.550 -52.479 1.00 90.62 183 ASN A C 1
ATOM 1421 O O . ASN A 1 183 ? 36.530 0.719 -51.385 1.00 90.62 183 ASN A O 1
ATOM 1425 N N . PHE A 1 184 ? 36.524 1.019 -53.606 1.00 91.88 184 PHE A N 1
ATOM 1426 C CA . PHE A 1 184 ? 35.191 1.623 -53.640 1.00 91.88 184 PHE A CA 1
ATOM 1427 C C . PHE A 1 184 ? 34.112 0.607 -53.256 1.00 91.88 184 PHE A C 1
ATOM 1429 O O . PHE A 1 184 ? 33.284 0.913 -52.399 1.00 91.88 184 PHE A O 1
ATOM 1436 N N . ASP A 1 185 ? 34.136 -0.593 -53.838 1.00 92.25 185 ASP A N 1
ATOM 1437 C CA . ASP A 1 185 ? 33.149 -1.634 -53.542 1.00 92.25 185 ASP A CA 1
ATOM 1438 C C . ASP A 1 185 ? 33.240 -2.102 -52.076 1.00 92.25 185 ASP A C 1
ATOM 1440 O O . ASP A 1 185 ? 32.208 -2.295 -51.423 1.00 92.25 185 ASP A O 1
ATOM 1444 N N . GLU A 1 186 ? 34.451 -2.191 -51.513 1.00 93.62 186 GLU A N 1
ATOM 1445 C CA . GLU A 1 186 ? 34.653 -2.489 -50.090 1.00 93.62 186 GLU A CA 1
ATOM 1446 C C . GLU A 1 186 ? 34.082 -1.386 -49.185 1.00 93.62 186 GLU A C 1
ATOM 1448 O O . GLU A 1 186 ? 33.281 -1.667 -48.288 1.00 93.62 186 GLU A O 1
ATOM 1453 N N . LEU A 1 187 ? 34.444 -0.121 -49.432 1.00 92.50 187 LEU A N 1
ATOM 1454 C CA . LEU A 1 187 ? 33.929 1.019 -48.664 1.00 92.50 187 LEU A CA 1
ATOM 1455 C C . LEU A 1 187 ? 32.408 1.130 -48.775 1.00 92.50 187 LEU A C 1
ATOM 1457 O O . LEU A 1 187 ? 31.747 1.480 -47.795 1.00 92.50 187 LEU A O 1
ATOM 1461 N N . LYS A 1 188 ? 31.849 0.808 -49.945 1.00 93.50 188 LYS A N 1
ATOM 1462 C CA . LYS A 1 188 ? 30.406 0.793 -50.172 1.00 93.50 188 LYS A CA 1
ATOM 1463 C C . LYS A 1 188 ? 29.741 -0.256 -49.295 1.00 93.50 188 LYS A C 1
ATOM 1465 O O . LYS A 1 188 ? 28.830 0.080 -48.547 1.00 93.50 188 LYS A O 1
ATOM 1470 N N . SER A 1 189 ? 30.239 -1.492 -49.324 1.00 94.25 189 SER A N 1
ATOM 1471 C CA . SER A 1 189 ? 29.702 -2.575 -48.497 1.00 94.25 189 SER A CA 1
ATOM 1472 C C . SER A 1 189 ? 29.799 -2.263 -47.001 1.00 94.25 189 SER A C 1
ATOM 1474 O O . SER A 1 189 ? 28.873 -2.579 -46.256 1.00 94.25 189 SER A O 1
ATOM 1476 N N . GLN A 1 190 ? 30.895 -1.643 -46.552 1.00 94.12 190 GLN A N 1
ATOM 1477 C CA . GLN A 1 190 ? 31.047 -1.218 -45.158 1.00 94.12 190 GLN A CA 1
ATOM 1478 C C . GLN A 1 190 ? 30.042 -0.118 -44.792 1.00 94.12 190 GLN A C 1
ATOM 1480 O O . GLN A 1 190 ? 29.448 -0.163 -43.715 1.00 94.12 190 GLN A O 1
ATOM 1485 N N . ASN A 1 191 ? 29.834 0.861 -45.676 1.00 93.12 191 ASN A N 1
ATOM 1486 C CA . ASN A 1 191 ? 28.889 1.949 -45.444 1.00 93.12 191 ASN A CA 1
ATOM 1487 C C . ASN A 1 191 ? 27.433 1.462 -45.443 1.00 93.12 191 ASN A C 1
ATOM 1489 O O . ASN A 1 191 ? 26.675 1.845 -44.556 1.00 93.12 191 ASN A O 1
ATOM 1493 N N . ASP A 1 192 ? 27.071 0.565 -46.362 1.00 94.75 192 ASP A N 1
ATOM 1494 C CA . ASP A 1 192 ? 25.746 -0.063 -46.418 1.00 94.75 192 ASP A CA 1
ATOM 1495 C C . ASP A 1 192 ? 25.467 -0.874 -45.136 1.00 94.75 192 ASP A C 1
ATOM 1497 O O . ASP A 1 192 ? 24.399 -0.741 -44.539 1.00 94.75 192 ASP A O 1
ATOM 1501 N N . ALA A 1 193 ? 26.454 -1.629 -44.635 1.00 95.50 193 ALA A N 1
ATOM 1502 C CA . ALA A 1 193 ? 26.332 -2.356 -43.369 1.00 95.50 193 ALA A CA 1
ATOM 1503 C C . ALA A 1 193 ? 26.174 -1.421 -42.153 1.00 95.50 193 ALA A C 1
ATOM 1505 O O . ALA A 1 193 ? 25.428 -1.729 -41.222 1.00 95.50 193 ALA A O 1
ATOM 1506 N N . MET A 1 194 ? 26.855 -0.268 -42.142 1.00 95.56 194 MET A N 1
ATOM 1507 C CA . MET A 1 194 ? 26.672 0.736 -41.087 1.00 95.56 194 MET A CA 1
ATOM 1508 C C . MET A 1 194 ? 25.279 1.374 -41.142 1.00 95.56 194 MET A C 1
ATOM 1510 O O . MET A 1 194 ? 24.685 1.596 -40.089 1.00 95.56 194 MET A O 1
ATOM 1514 N N . ILE A 1 195 ? 24.738 1.635 -42.337 1.00 94.25 195 ILE A N 1
ATOM 1515 C CA . ILE A 1 195 ? 23.367 2.142 -42.511 1.00 94.25 195 ILE A CA 1
ATOM 1516 C C . ILE A 1 195 ? 22.347 1.122 -41.987 1.00 94.25 195 ILE A C 1
ATOM 1518 O O . ILE A 1 195 ? 21.457 1.490 -41.224 1.00 94.25 195 ILE A O 1
ATOM 1522 N N . GLU A 1 196 ? 22.514 -0.165 -42.295 1.00 95.94 196 GLU A N 1
ATOM 1523 C CA . GLU A 1 196 ? 21.633 -1.220 -41.773 1.00 95.94 196 GLU A CA 1
ATOM 1524 C C . GLU A 1 196 ? 21.678 -1.301 -40.234 1.00 95.94 196 GLU A C 1
ATOM 1526 O O . GLU A 1 196 ? 20.641 -1.392 -39.570 1.00 95.94 196 GLU A O 1
ATOM 1531 N N . GLN A 1 197 ? 22.873 -1.198 -39.639 1.00 95.25 197 GLN A N 1
ATOM 1532 C CA . GLN A 1 197 ? 23.020 -1.123 -38.180 1.00 95.25 197 GLN A CA 1
ATOM 1533 C C . GLN A 1 197 ? 22.343 0.124 -37.591 1.00 95.25 197 GLN A C 1
ATOM 1535 O O . GLN A 1 197 ? 21.744 0.047 -36.515 1.00 95.25 197 GLN A O 1
ATOM 1540 N N . PHE A 1 198 ? 22.413 1.263 -38.284 1.00 97.00 198 PHE A N 1
ATOM 1541 C CA . PHE A 1 198 ? 21.767 2.505 -37.865 1.00 97.00 198 PHE A CA 1
ATOM 1542 C C . PHE A 1 198 ? 20.245 2.371 -37.858 1.00 97.00 198 PHE A C 1
ATOM 1544 O O . PHE A 1 198 ? 19.605 2.780 -36.884 1.00 97.00 198 PHE A O 1
ATOM 1551 N N . ASP A 1 199 ? 19.671 1.757 -38.890 1.00 95.81 199 ASP A N 1
ATOM 1552 C CA . ASP A 1 199 ? 18.233 1.496 -38.968 1.00 95.81 199 ASP A CA 1
ATOM 1553 C C . ASP A 1 199 ? 17.781 0.547 -37.849 1.00 95.81 199 ASP A C 1
ATOM 1555 O O . ASP A 1 199 ? 16.764 0.795 -37.191 1.00 95.81 199 ASP A O 1
ATOM 1559 N N . GLY A 1 200 ? 18.574 -0.492 -37.560 1.00 96.62 200 GLY A N 1
ATOM 1560 C CA . GLY A 1 200 ? 18.333 -1.411 -36.446 1.00 96.62 200 GLY A CA 1
ATOM 1561 C C . GLY A 1 200 ? 18.312 -0.706 -35.085 1.00 96.62 200 GLY A C 1
ATOM 1562 O O . GLY A 1 200 ? 17.332 -0.818 -34.342 1.00 96.62 200 GLY A O 1
ATOM 1563 N N . LEU A 1 201 ? 19.352 0.077 -34.778 1.00 96.50 201 LEU A N 1
ATOM 1564 C CA . LEU A 1 201 ? 19.439 0.842 -33.528 1.00 96.50 201 LEU A CA 1
ATOM 1565 C C . LEU A 1 201 ? 18.336 1.902 -33.422 1.00 96.50 201 LEU A C 1
ATOM 1567 O O . LEU A 1 201 ? 17.772 2.104 -32.345 1.00 96.50 201 LEU A O 1
ATOM 1571 N N . SER A 1 202 ? 17.988 2.559 -34.530 1.00 95.44 202 SER A N 1
ATOM 1572 C CA . SER A 1 202 ? 16.899 3.540 -34.578 1.00 95.44 202 SER A CA 1
ATOM 1573 C C . SER A 1 202 ? 15.546 2.892 -34.286 1.00 95.44 202 SER A C 1
ATOM 1575 O O . SER A 1 202 ? 14.757 3.427 -33.502 1.00 95.44 202 SER A O 1
ATOM 1577 N N . ALA A 1 203 ? 15.295 1.699 -34.834 1.00 97.19 203 ALA A N 1
ATOM 1578 C CA . ALA A 1 203 ? 14.089 0.933 -34.543 1.00 97.19 203 ALA A CA 1
ATOM 1579 C C . ALA A 1 203 ? 14.016 0.496 -33.067 1.00 97.19 203 ALA A C 1
ATOM 1581 O O . ALA A 1 203 ? 12.934 0.525 -32.470 1.00 97.19 203 ALA A O 1
ATOM 1582 N N . GLU A 1 204 ? 15.139 0.111 -32.454 1.00 95.88 204 GLU A N 1
ATOM 1583 C CA . GLU A 1 204 ? 15.210 -0.172 -31.012 1.00 95.88 204 GLU A CA 1
ATOM 1584 C C . GLU A 1 204 ? 14.937 1.079 -30.170 1.00 95.88 204 GLU A C 1
ATOM 1586 O O . GLU A 1 204 ? 14.113 1.037 -29.251 1.00 95.88 204 GLU A O 1
ATOM 1591 N N . LEU A 1 205 ? 15.540 2.216 -30.526 1.00 96.88 205 LEU A N 1
ATOM 1592 C CA . LEU A 1 205 ? 15.314 3.487 -29.839 1.00 96.88 205 LEU A CA 1
ATOM 1593 C C . LEU A 1 205 ? 13.832 3.883 -29.875 1.00 96.88 205 LEU A C 1
ATOM 1595 O O . LEU A 1 205 ? 13.284 4.352 -28.873 1.00 96.88 205 LEU A O 1
ATOM 1599 N N . ASP A 1 206 ? 13.160 3.674 -31.002 1.00 95.69 206 ASP A N 1
ATOM 1600 C CA . ASP A 1 206 ? 11.735 3.964 -31.132 1.00 95.69 206 ASP A CA 1
ATOM 1601 C C . ASP A 1 206 ? 10.856 3.018 -30.306 1.00 95.69 206 ASP A C 1
ATOM 1603 O O . ASP A 1 206 ? 9.859 3.466 -29.728 1.00 95.69 206 ASP A O 1
ATOM 1607 N N . LYS A 1 207 ? 11.228 1.738 -30.168 1.00 95.44 207 LYS A N 1
ATOM 1608 C CA . LYS A 1 207 ? 10.553 0.818 -29.232 1.00 95.44 207 LYS A CA 1
ATOM 1609 C C . LYS A 1 207 ? 10.666 1.324 -27.791 1.00 95.44 207 LYS A C 1
ATOM 1611 O O . LYS A 1 207 ? 9.647 1.409 -27.103 1.00 95.44 207 LYS A O 1
ATOM 1616 N N . VAL A 1 208 ? 11.864 1.730 -27.363 1.00 94.88 208 VAL A N 1
ATOM 1617 C CA . VAL A 1 208 ? 12.105 2.274 -26.013 1.00 94.88 208 VAL A CA 1
ATOM 1618 C C . VAL A 1 208 ? 11.318 3.570 -25.787 1.00 94.88 208 VAL A C 1
ATOM 1620 O O . VAL A 1 208 ? 10.664 3.726 -24.755 1.00 94.88 208 VAL A O 1
ATOM 1623 N N . LYS A 1 209 ? 11.289 4.487 -26.765 1.00 92.69 209 LYS A N 1
ATOM 1624 C CA . LYS A 1 209 ? 10.477 5.716 -26.682 1.00 92.69 209 LYS A CA 1
ATOM 1625 C C . LYS A 1 209 ? 8.988 5.412 -26.515 1.00 92.69 209 LYS A C 1
ATOM 1627 O O . LYS A 1 209 ? 8.341 6.041 -25.681 1.00 92.69 209 LYS A O 1
ATOM 1632 N N . ARG A 1 210 ? 8.443 4.442 -27.259 1.00 92.12 210 ARG A N 1
ATOM 1633 C CA . ARG A 1 210 ? 7.034 4.027 -27.116 1.00 92.12 210 ARG A CA 1
ATOM 1634 C C . ARG A 1 210 ? 6.752 3.445 -25.731 1.00 92.12 210 ARG A C 1
ATOM 1636 O O . ARG A 1 210 ? 5.724 3.778 -25.145 1.00 92.12 210 ARG A O 1
ATOM 1643 N N . ALA A 1 211 ? 7.664 2.635 -25.192 1.00 90.00 211 ALA A N 1
ATOM 1644 C CA . ALA A 1 211 ? 7.549 2.102 -23.835 1.00 90.00 211 ALA A CA 1
ATOM 1645 C C . ALA A 1 211 ? 7.547 3.223 -22.776 1.00 90.00 211 ALA A C 1
ATOM 1647 O O . ALA A 1 211 ? 6.691 3.236 -21.890 1.00 90.00 211 ALA A O 1
ATOM 1648 N N . LEU A 1 212 ? 8.422 4.226 -22.917 1.00 89.25 212 LEU A N 1
ATOM 1649 C CA . LEU A 1 212 ? 8.435 5.417 -22.056 1.00 89.25 212 LEU A CA 1
ATOM 1650 C C . LEU A 1 212 ? 7.156 6.262 -22.186 1.00 89.25 212 LEU A C 1
ATOM 1652 O O . LEU A 1 212 ? 6.645 6.766 -21.188 1.00 89.25 212 LEU A O 1
ATOM 1656 N N . SER A 1 213 ? 6.590 6.405 -23.387 1.00 86.94 213 SER A N 1
ATOM 1657 C CA . SER A 1 213 ? 5.304 7.096 -23.567 1.00 86.94 213 SER A CA 1
ATOM 1658 C C . SER A 1 213 ? 4.142 6.345 -22.910 1.00 86.94 213 SER A C 1
ATOM 1660 O O . SER A 1 213 ? 3.266 6.971 -22.314 1.00 86.94 213 SER A O 1
ATOM 1662 N N . ALA A 1 214 ? 4.143 5.010 -22.967 1.00 85.25 214 ALA A N 1
ATOM 1663 C CA . ALA A 1 214 ? 3.146 4.189 -22.283 1.00 85.25 214 ALA A CA 1
ATOM 1664 C C . ALA A 1 214 ? 3.226 4.338 -20.753 1.00 85.25 214 ALA A C 1
ATOM 1666 O O . ALA A 1 214 ? 2.193 4.330 -20.084 1.00 85.25 214 ALA A O 1
ATOM 1667 N N . PHE A 1 215 ? 4.427 4.551 -20.203 1.00 79.25 215 PHE A N 1
ATOM 1668 C CA . PHE A 1 215 ? 4.616 4.836 -18.780 1.00 79.25 215 PHE A CA 1
ATOM 1669 C C . PHE A 1 215 ? 3.900 6.121 -18.331 1.00 79.25 215 PHE A C 1
ATOM 1671 O O . PHE A 1 215 ? 3.273 6.128 -17.270 1.00 79.25 215 PHE A O 1
ATOM 1678 N N . GLY A 1 216 ? 3.966 7.188 -19.139 1.00 72.44 216 GLY A N 1
ATOM 1679 C CA . GLY A 1 216 ? 3.372 8.494 -18.824 1.00 72.44 216 GLY A CA 1
ATOM 1680 C C . GLY A 1 216 ? 1.839 8.540 -18.880 1.00 72.44 216 GLY A C 1
ATOM 1681 O O . GLY A 1 216 ? 1.238 9.378 -18.218 1.00 72.44 216 GLY A O 1
ATOM 1682 N N . ASN A 1 217 ? 1.206 7.625 -19.621 1.00 71.88 217 ASN A N 1
ATOM 1683 C CA . ASN A 1 217 ? -0.248 7.604 -19.839 1.00 71.88 217 ASN A CA 1
ATOM 1684 C C . ASN A 1 217 ? -1.002 6.594 -18.958 1.00 71.88 217 ASN A C 1
ATOM 1686 O O . ASN A 1 217 ? -2.213 6.431 -19.103 1.00 71.88 217 ASN A O 1
ATOM 1690 N N . MET A 1 218 ? -0.308 5.877 -18.074 1.00 63.06 218 MET A N 1
ATOM 1691 C CA . MET A 1 218 ? -0.935 4.846 -17.254 1.00 63.06 218 MET A CA 1
ATOM 1692 C C . MET A 1 218 ? -1.563 5.471 -15.997 1.00 63.06 218 MET A C 1
ATOM 1694 O O . MET A 1 218 ? -0.859 6.191 -15.280 1.00 63.06 218 MET A O 1
ATOM 1698 N N . PRO A 1 219 ? -2.849 5.197 -15.699 1.00 63.50 219 PRO A N 1
ATOM 1699 C CA . PRO A 1 219 ? -3.528 5.782 -14.551 1.00 63.50 219 PRO A CA 1
ATOM 1700 C C . PRO A 1 219 ? -2.786 5.451 -13.255 1.00 63.50 219 PRO A C 1
ATOM 1702 O O . PRO A 1 219 ? -2.248 4.352 -13.074 1.00 63.50 219 PRO A O 1
ATOM 1705 N N . LEU A 1 220 ? -2.724 6.436 -12.360 1.00 63.78 220 LEU A N 1
ATOM 1706 C CA . LEU A 1 220 ? -2.241 6.206 -11.007 1.00 63.78 220 LEU A CA 1
ATOM 1707 C C . LEU A 1 220 ? -3.202 5.238 -10.305 1.00 63.78 220 LEU A C 1
ATOM 1709 O O . LEU A 1 220 ? -4.406 5.302 -10.565 1.00 63.78 220 LEU A O 1
ATOM 1713 N N . PRO A 1 221 ? -2.693 4.340 -9.441 1.00 59.62 221 PRO A N 1
ATOM 1714 C CA . PRO A 1 221 ? -3.565 3.517 -8.616 1.00 59.62 221 PRO A CA 1
ATOM 1715 C C . PRO A 1 221 ? -4.524 4.435 -7.855 1.00 59.62 221 PRO A C 1
ATOM 1717 O O . PRO A 1 221 ? -4.092 5.457 -7.314 1.00 59.62 221 PRO A O 1
ATOM 1720 N N . GLU A 1 222 ? -5.814 4.097 -7.885 1.00 56.16 222 GLU A N 1
ATOM 1721 C CA . GLU A 1 222 ? -6.867 4.894 -7.256 1.00 56.16 222 GLU A CA 1
ATOM 1722 C C . GLU A 1 222 ? -6.482 5.191 -5.804 1.00 56.16 222 GLU A C 1
ATOM 1724 O O . GLU A 1 222 ? -6.126 4.286 -5.041 1.00 56.16 222 GLU A O 1
ATOM 1729 N N . GLN A 1 223 ? -6.487 6.478 -5.447 1.00 48.06 223 GLN A N 1
ATOM 1730 C CA . GLN A 1 223 ? -6.309 6.875 -4.059 1.00 48.06 223 GLN A CA 1
ATOM 1731 C C . GLN A 1 223 ? -7.536 6.390 -3.271 1.00 48.06 223 GLN A C 1
ATOM 1733 O O . GLN A 1 223 ? -8.652 6.544 -3.772 1.00 48.06 223 GLN A O 1
ATOM 1738 N N . PRO A 1 224 ? -7.339 5.759 -2.100 1.00 51.09 224 PRO A N 1
ATOM 1739 C CA . PRO A 1 224 ? -8.441 5.323 -1.251 1.00 51.09 224 PRO A CA 1
ATOM 1740 C C . PRO A 1 224 ? -9.262 6.496 -0.708 1.00 51.09 224 PRO A C 1
ATOM 1742 O O . PRO A 1 224 ? -8.685 7.593 -0.523 1.00 51.09 224 PRO A O 1
#